Protein AF-A0A353ECE2-F1 (afdb_monomer)

pLDDT: mean 84.4, std 15.61, range [28.0, 98.38]

Solvent-accessible surface area (backbone atoms only — not comparable to full-atom values): 14668 Å² total; per-residue (Å²): 140,80,79,83,76,81,78,73,77,80,76,88,69,84,78,88,66,99,60,83,56,79,84,68,73,71,63,64,51,47,80,34,74,28,53,69,52,38,72,71,44,60,83,73,62,49,88,77,31,53,21,34,41,31,50,48,90,79,92,78,61,88,60,42,40,36,39,35,40,86,43,76,26,43,49,40,51,26,54,51,43,42,68,64,40,70,61,46,41,36,36,39,35,50,30,30,90,81,31,54,61,69,63,49,52,47,32,47,55,24,20,50,76,48,66,24,48,70,42,83,47,70,45,84,50,70,93,49,41,64,61,51,53,53,54,49,61,73,68,50,48,46,72,30,26,33,40,38,50,44,77,76,32,40,59,82,61,53,80,79,41,43,67,58,52,37,53,53,23,61,76,60,32,35,45,34,35,28,64,37,71,72,51,17,46,75,39,28,32,25,26,51,43,79,32,65,68,52,38,52,47,55,54,47,53,57,56,55,68,38,69,46,73,73,51,48,70,47,92,74,72,72,42,80,42,54,36,57,38,57,38,31,33,31,8,60,66,35,46,61,65,49,67,67,89,72,54,72,74,44,54,67,53,45,76,36,66,24,62,76,130

Sequence (261 aa):
MDGFKEVTPDFTTVTTTESLPESCNSGEGYVILGPDPYQHFGKALKPEQVNIAVAVEVEDNPLIDHWFKYILSPNSLAKQLSALEPNLKTVHIVTNPQADQNLLDTAFAAFEKAGIQLENHQIREPKYASRMIEGIIKKMKPDSEALWISPHHGQYGLPALLPTIIKQSLYGQKMSIGNNLQWIDKGIYLGLFPDNIGFGREIGEIAKAHETPEERAKEHETEFHYIESASFAANRKTLRFLNKKHTDEQLEMIKLWLPKN

Radius of gyration: 21.11 Å; Cα contacts (8 Å, |Δi|>4): 424; chains: 1; bounding box: 49×40×62 Å

Nearest PDB structures (foldseek):
  6k1x-assembly1_A  TM=8.351E-01  e=5.864E-07  Rhodothermus marinus DSM 4252
  8wxm-assembly1_A  TM=8.026E-01  e=3.264E-06  Rhodothermus marinus DSM 4252
  6k1w-assembly1_A  TM=8.149E-01  e=5.592E-05  Rhodothermus marinus DSM 4252
  3qlu-assembly2_D  TM=5.128E-01  e=1.938E-04  Rattus norvegicus
  1n2t-assembly1_A  TM=4.402E-01  e=1.849E-02  Synechocystis sp. PCC 6714

Secondary structure (DSSP, 8-state):
----------TT-----SS--GGG-SSSEEEEESHHHHHHHGGG--TTSEEEEES-S----TT-SEEEEEEE-HHHHHHHHHHH-TT--EEEEEE-TTS-HHHHHHHHHHHHHTT-EEEEEE-SSGGGHHHHHHHHHHHS-TTTEEEEE-TTS--TTHHHHHHHHHHHHHHTT-EEEES-HHHHHHT--EEEEE-HHHHHHHHHHHHHTT-SHHHHTS----EEEEE--EEEEEEHHHHHHHT----HHHHHTEEEEES--

Structure (mmCIF, N/CA/C/O backbone):
data_AF-A0A353ECE2-F1
#
_entry.id   AF-A0A353ECE2-F1
#
loop_
_atom_site.group_PDB
_atom_site.id
_atom_site.type_symbol
_atom_site.label_atom_id
_atom_site.label_alt_id
_atom_site.label_comp_id
_atom_site.label_asym_id
_atom_site.label_entity_id
_atom_site.label_seq_id
_atom_site.pdbx_PDB_ins_code
_atom_site.Cartn_x
_atom_site.Cartn_y
_atom_site.Cartn_z
_atom_site.occupancy
_atom_site.B_iso_or_equiv
_atom_site.auth_seq_id
_atom_site.auth_comp_id
_atom_site.auth_asym_id
_atom_site.auth_atom_id
_atom_site.pdbx_PDB_model_num
ATOM 1 N N . MET A 1 1 ? -11.470 -4.109 -39.149 1.00 34.31 1 MET A N 1
ATOM 2 C CA . MET A 1 1 ? -11.922 -4.671 -37.861 1.00 34.31 1 MET A CA 1
ATOM 3 C C . MET A 1 1 ? -11.402 -6.090 -37.821 1.00 34.31 1 MET A C 1
ATOM 5 O O . MET A 1 1 ? -12.136 -7.005 -38.159 1.00 34.31 1 MET A O 1
ATOM 9 N N . ASP A 1 2 ? -10.120 -6.248 -37.507 1.00 32.62 2 ASP A N 1
ATOM 10 C CA . ASP A 1 2 ? -9.527 -7.567 -37.317 1.00 32.62 2 ASP A CA 1
ATOM 11 C C . ASP A 1 2 ? -9.386 -7.800 -35.822 1.00 32.62 2 ASP A C 1
ATOM 13 O O . ASP A 1 2 ? -8.877 -6.955 -35.085 1.00 32.62 2 ASP A O 1
ATOM 17 N N . GLY A 1 3 ? -9.990 -8.901 -35.387 1.00 29.66 3 GLY A N 1
ATOM 18 C CA . GLY A 1 3 ? -10.161 -9.258 -33.995 1.00 29.66 3 GLY A CA 1
ATOM 19 C C . GLY A 1 3 ? -8.826 -9.438 -33.291 1.00 29.66 3 GLY A C 1
ATOM 20 O O . GLY A 1 3 ? -7.922 -10.108 -33.790 1.00 29.66 3 GLY A O 1
ATOM 21 N N . PHE A 1 4 ? -8.748 -8.874 -32.089 1.00 28.83 4 PHE A N 1
ATOM 22 C CA . PHE A 1 4 ? -7.770 -9.254 -31.085 1.00 28.83 4 PHE A CA 1
ATOM 23 C C . PHE A 1 4 ? -7.840 -10.772 -30.896 1.00 28.83 4 PHE A C 1
ATOM 25 O O . PHE A 1 4 ? -8.804 -11.294 -30.336 1.00 28.83 4 PHE A O 1
ATOM 32 N N . LYS A 1 5 ? -6.825 -11.494 -31.377 1.00 28.00 5 LYS A N 1
ATOM 33 C CA . LYS A 1 5 ? -6.540 -12.821 -30.841 1.00 28.00 5 LYS A CA 1
ATOM 34 C C . LYS A 1 5 ? -5.963 -12.595 -29.456 1.00 28.00 5 LYS A C 1
ATOM 36 O O . LYS A 1 5 ? -4.833 -12.139 -29.320 1.00 28.00 5 LYS A O 1
ATOM 41 N N . GLU A 1 6 ? -6.767 -12.883 -28.446 1.00 30.38 6 GLU A N 1
ATOM 42 C CA . GLU A 1 6 ? -6.295 -13.067 -27.083 1.00 30.38 6 GLU A CA 1
ATOM 43 C C . GLU A 1 6 ? -5.319 -14.253 -27.108 1.00 30.38 6 GLU A C 1
ATOM 45 O O . GLU A 1 6 ? -5.717 -15.418 -27.123 1.00 30.38 6 GLU A O 1
ATOM 50 N N . VAL A 1 7 ? -4.025 -13.957 -27.243 1.00 33.28 7 VAL A N 1
ATOM 51 C CA . VAL A 1 7 ? -2.971 -14.951 -27.057 1.00 33.28 7 VAL A CA 1
ATOM 52 C C . VAL A 1 7 ? -2.908 -15.180 -25.557 1.00 33.28 7 VAL A C 1
ATOM 54 O O . VAL A 1 7 ? -2.291 -14.415 -24.825 1.00 33.28 7 VAL A O 1
ATOM 57 N N . THR A 1 8 ? -3.620 -16.197 -25.087 1.00 34.00 8 THR A N 1
ATOM 58 C CA . THR A 1 8 ? -3.402 -16.746 -23.752 1.00 34.00 8 THR A CA 1
ATOM 59 C C . THR A 1 8 ? -2.008 -17.375 -23.770 1.00 34.00 8 THR A C 1
ATOM 61 O O . THR A 1 8 ? -1.790 -18.297 -24.559 1.00 34.00 8 THR A O 1
ATOM 64 N N . PRO A 1 9 ? -1.032 -16.878 -22.986 1.00 40.75 9 PRO A N 1
ATOM 65 C CA . PRO A 1 9 ? 0.266 -17.528 -22.905 1.00 40.75 9 PRO A CA 1
ATOM 66 C C . PRO A 1 9 ? 0.053 -18.949 -22.386 1.00 40.75 9 PRO A C 1
ATOM 68 O O . PRO A 1 9 ? -0.636 -19.153 -21.383 1.00 40.75 9 PRO A O 1
ATOM 71 N N . ASP A 1 10 ? 0.614 -19.935 -23.078 1.00 37.28 10 ASP A N 1
ATOM 72 C CA . ASP A 1 10 ? 0.591 -21.317 -22.620 1.00 37.28 10 ASP A CA 1
ATOM 73 C C . ASP A 1 10 ? 1.580 -21.456 -21.451 1.00 37.28 10 ASP A C 1
ATOM 75 O O . ASP A 1 10 ? 2.768 -21.716 -21.627 1.00 37.28 10 ASP A O 1
ATOM 79 N N . PHE A 1 11 ? 1.102 -21.211 -20.228 1.00 42.56 11 PHE A N 1
ATOM 80 C CA . PHE A 1 11 ? 1.895 -21.319 -18.997 1.00 42.56 11 PHE A CA 1
ATOM 81 C C . PHE A 1 11 ? 2.225 -22.777 -18.611 1.00 42.56 11 PHE A C 1
ATOM 83 O O . PHE A 1 11 ? 2.694 -23.026 -17.501 1.00 42.56 11 PHE A O 1
ATOM 90 N N . THR A 1 12 ? 1.977 -23.763 -19.481 1.00 39.88 12 THR A N 1
ATOM 91 C CA . THR A 1 12 ? 2.162 -25.188 -19.155 1.00 39.88 12 THR A CA 1
ATOM 92 C C . THR A 1 12 ? 3.621 -25.616 -19.015 1.00 39.88 12 THR A C 1
ATOM 94 O O . THR A 1 12 ? 3.874 -26.663 -18.420 1.00 39.88 12 THR A O 1
ATOM 97 N N . THR A 1 13 ? 4.590 -24.812 -19.470 1.00 35.50 13 THR A N 1
ATOM 98 C CA . THR A 1 13 ? 6.014 -25.144 -19.300 1.00 35.50 13 THR A CA 1
ATOM 99 C C . THR A 1 13 ? 6.861 -23.911 -18.985 1.00 35.50 13 THR A C 1
ATOM 101 O O . THR A 1 13 ? 7.405 -23.257 -19.871 1.00 35.50 13 THR A O 1
ATOM 104 N N . VAL A 1 14 ? 7.014 -23.597 -17.696 1.00 42.78 14 VAL A N 1
ATOM 105 C CA . VAL A 1 14 ? 8.081 -22.694 -17.239 1.00 42.78 14 VAL A CA 1
ATOM 106 C C . VAL A 1 14 ? 9.378 -23.498 -17.233 1.00 42.78 14 VAL A C 1
ATOM 108 O O . VAL A 1 14 ? 9.571 -24.367 -16.385 1.00 42.78 14 VAL A O 1
ATOM 111 N N . THR A 1 15 ? 10.254 -23.245 -18.204 1.00 40.91 15 THR A N 1
ATOM 112 C CA . THR A 1 15 ? 11.581 -23.871 -18.243 1.00 40.91 15 THR A CA 1
ATOM 113 C C . THR A 1 15 ? 12.549 -22.969 -17.487 1.00 40.91 15 THR A C 1
ATOM 115 O O . THR A 1 15 ? 12.807 -21.848 -17.914 1.00 40.91 15 THR A O 1
ATOM 118 N N . THR A 1 16 ? 13.061 -23.427 -16.346 1.00 43.81 16 THR A N 1
ATOM 119 C CA . THR A 1 16 ? 14.108 -22.716 -15.602 1.00 43.81 16 THR A CA 1
ATOM 120 C C . THR A 1 16 ? 15.459 -23.002 -16.248 1.00 43.81 16 THR A C 1
ATOM 122 O O . THR A 1 16 ? 15.883 -24.158 -16.289 1.00 43.81 16 THR A O 1
ATOM 125 N N . THR A 1 17 ? 16.135 -21.974 -16.753 1.00 53.50 17 THR A N 1
ATOM 126 C CA . THR A 1 17 ? 17.487 -22.080 -17.315 1.00 53.50 17 THR A CA 1
ATOM 127 C C . THR A 1 17 ? 18.447 -21.225 -16.487 1.00 53.50 17 THR A C 1
ATOM 129 O O . THR A 1 17 ? 18.097 -20.125 -16.070 1.00 53.50 17 THR A O 1
ATOM 132 N N . GLU A 1 18 ? 19.661 -21.722 -16.228 1.00 52.66 18 GLU A N 1
ATOM 133 C CA . GLU A 1 18 ? 20.706 -20.951 -15.521 1.00 52.66 18 GLU A CA 1
ATOM 134 C C . GLU A 1 18 ? 21.345 -19.871 -16.413 1.00 52.66 18 GLU A C 1
ATOM 136 O O . GLU A 1 18 ? 22.019 -18.966 -15.928 1.00 52.66 18 GLU A O 1
ATOM 141 N N . SER A 1 19 ? 21.129 -19.957 -17.727 1.00 58.16 19 SER A N 1
ATOM 142 C CA . SER A 1 19 ? 21.623 -19.011 -18.723 1.00 58.16 19 SER A CA 1
ATOM 143 C C . SER A 1 19 ? 20.486 -18.480 -19.592 1.00 58.16 19 SER A C 1
ATOM 145 O O . SER A 1 19 ? 19.497 -19.175 -19.835 1.00 58.16 19 SER A O 1
ATOM 147 N N . LEU A 1 20 ? 20.636 -17.244 -20.078 1.00 58.69 20 LEU A N 1
ATOM 148 C CA . LEU A 1 20 ? 19.728 -16.662 -21.066 1.00 58.69 20 LEU A CA 1
ATOM 149 C C . LEU A 1 20 ? 19.753 -17.532 -22.333 1.00 58.69 20 LEU A C 1
ATOM 151 O O . LEU A 1 20 ? 20.837 -17.752 -22.881 1.00 58.69 20 LEU A O 1
ATOM 155 N N . PRO A 1 21 ? 18.596 -18.013 -22.820 1.00 59.91 21 PRO A N 1
ATOM 156 C CA . PRO A 1 21 ? 18.518 -18.643 -24.130 1.00 59.91 21 PRO A CA 1
ATOM 157 C C . PRO A 1 21 ? 19.089 -17.704 -25.201 1.00 59.91 21 PRO A C 1
ATOM 159 O O . PRO A 1 21 ? 18.843 -16.500 -25.153 1.00 59.91 21 PRO A O 1
ATOM 162 N N . GLU A 1 22 ? 19.803 -18.227 -26.203 1.00 60.50 22 GLU A N 1
ATOM 163 C CA . GLU A 1 22 ? 20.322 -17.398 -27.310 1.00 60.50 22 GLU A CA 1
ATOM 164 C C . GLU A 1 22 ? 19.205 -16.609 -28.018 1.00 60.50 22 GLU A C 1
ATOM 166 O O . GLU A 1 22 ? 19.423 -15.485 -28.466 1.00 60.50 22 GLU A O 1
ATOM 171 N N . SER A 1 23 ? 17.983 -17.155 -28.036 1.00 54.31 23 SER A N 1
ATOM 172 C CA . SER A 1 23 ? 16.773 -16.508 -28.559 1.00 54.31 23 SER A CA 1
ATOM 173 C C . SER A 1 23 ? 16.329 -15.266 -27.781 1.00 54.31 23 SER A C 1
ATOM 175 O O . SER A 1 23 ? 15.546 -14.480 -28.301 1.00 54.31 23 SER A O 1
ATOM 177 N N . CYS A 1 24 ? 16.797 -15.085 -26.545 1.00 52.25 24 CYS A N 1
ATOM 178 C CA . CYS A 1 24 ? 16.483 -13.931 -25.704 1.00 52.25 24 CYS A CA 1
ATOM 179 C C . CYS A 1 24 ? 17.449 -12.757 -25.925 1.00 52.25 24 CYS A C 1
ATOM 181 O O . CYS A 1 24 ? 17.229 -11.678 -25.391 1.00 52.25 24 CYS A O 1
ATOM 183 N N . ASN A 1 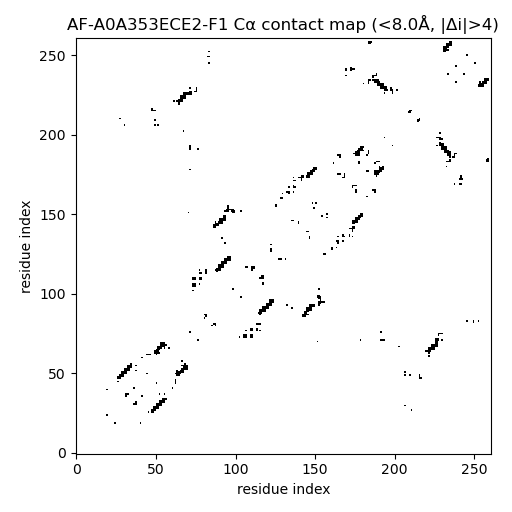25 ? 18.487 -12.918 -26.752 1.00 58.62 25 ASN A N 1
ATOM 184 C CA . ASN A 1 25 ? 19.448 -11.863 -27.081 1.00 58.62 25 ASN A CA 1
ATOM 185 C C . ASN A 1 25 ? 18.908 -10.921 -28.186 1.00 58.62 25 ASN A C 1
ATOM 187 O O . ASN A 1 25 ? 19.654 -10.522 -29.080 1.00 58.62 25 ASN A O 1
ATOM 191 N N . SER A 1 26 ? 17.605 -10.604 -28.157 1.00 60.56 26 SER A N 1
ATOM 192 C CA . SER A 1 26 ? 16.898 -9.875 -29.225 1.00 60.56 26 SER A CA 1
ATOM 193 C C . SER A 1 26 ? 17.187 -8.370 -29.250 1.00 60.56 26 SER A C 1
ATOM 195 O O . SER A 1 26 ? 16.845 -7.697 -30.218 1.00 60.56 26 SER A O 1
ATOM 197 N N . GLY A 1 27 ? 17.839 -7.832 -28.211 1.00 64.19 27 GLY A N 1
ATOM 198 C CA . GLY A 1 27 ? 18.104 -6.394 -28.075 1.00 64.19 27 GLY A CA 1
ATOM 199 C C . GLY A 1 27 ? 16.870 -5.563 -27.700 1.00 64.19 27 GLY A C 1
ATOM 200 O O . GLY A 1 27 ? 16.958 -4.344 -27.679 1.00 64.19 27 GLY A O 1
ATOM 201 N N . GLU A 1 28 ? 15.732 -6.201 -27.406 1.00 74.19 28 GLU A N 1
ATOM 202 C CA . GLU A 1 28 ? 14.455 -5.516 -27.155 1.00 74.19 28 GLU A CA 1
ATOM 203 C C . GLU A 1 28 ? 14.263 -5.109 -25.685 1.00 74.19 28 GLU A C 1
ATOM 205 O O . GLU A 1 28 ? 13.660 -4.072 -25.429 1.00 74.19 28 GLU A O 1
ATOM 210 N N . GLY A 1 29 ? 14.813 -5.867 -24.728 1.00 80.81 29 GLY A N 1
ATOM 211 C CA . GLY A 1 29 ? 14.644 -5.605 -23.294 1.00 80.81 29 GLY A CA 1
ATOM 212 C C . GLY A 1 29 ? 14.297 -6.844 -22.478 1.00 80.81 29 GLY A C 1
ATOM 213 O O . GLY A 1 29 ? 14.075 -7.919 -23.038 1.00 80.81 29 GLY A O 1
ATOM 214 N N . TYR A 1 30 ? 14.241 -6.703 -21.153 1.00 86.75 30 TYR A N 1
ATOM 215 C CA . TYR A 1 30 ? 13.882 -7.796 -20.243 1.00 86.75 30 TYR A CA 1
ATOM 216 C C . TYR A 1 30 ? 12.933 -7.351 -19.135 1.00 86.75 30 TYR A C 1
ATOM 218 O O . TYR A 1 30 ? 13.100 -6.286 -18.549 1.00 86.75 30 TYR A O 1
ATOM 226 N N . VAL A 1 31 ? 11.999 -8.235 -18.775 1.00 89.50 31 VAL A N 1
ATOM 227 C CA . VAL A 1 31 ? 11.252 -8.158 -17.514 1.00 89.50 31 VAL A CA 1
ATOM 228 C C . VAL A 1 31 ? 11.851 -9.167 -16.540 1.00 89.50 31 VAL A C 1
ATOM 230 O O . VAL A 1 31 ? 11.791 -10.378 -16.760 1.00 89.50 31 VAL A O 1
ATOM 233 N N . ILE A 1 32 ? 12.438 -8.668 -15.459 1.00 90.69 32 ILE A N 1
ATOM 234 C CA . ILE A 1 32 ? 13.183 -9.445 -14.472 1.00 90.69 32 ILE A CA 1
ATOM 235 C C . ILE A 1 32 ? 12.342 -9.550 -13.202 1.00 90.69 32 ILE A C 1
ATOM 237 O O . ILE A 1 32 ? 12.107 -8.558 -12.514 1.00 90.69 32 ILE A O 1
ATOM 241 N N . LEU A 1 33 ? 11.881 -10.761 -12.886 1.00 90.44 33 LEU A N 1
ATOM 242 C CA . LEU A 1 33 ? 10.971 -11.009 -11.768 1.00 90.44 33 LEU A CA 1
ATOM 243 C C . LEU A 1 33 ? 11.719 -11.576 -10.554 1.00 90.44 33 LEU A C 1
ATOM 245 O O . LEU A 1 33 ? 12.009 -12.769 -10.494 1.00 90.44 33 LEU A O 1
ATOM 249 N N . GLY A 1 34 ? 11.975 -10.729 -9.560 1.00 90.06 34 GLY A N 1
ATOM 250 C CA . GLY A 1 34 ? 12.544 -11.109 -8.270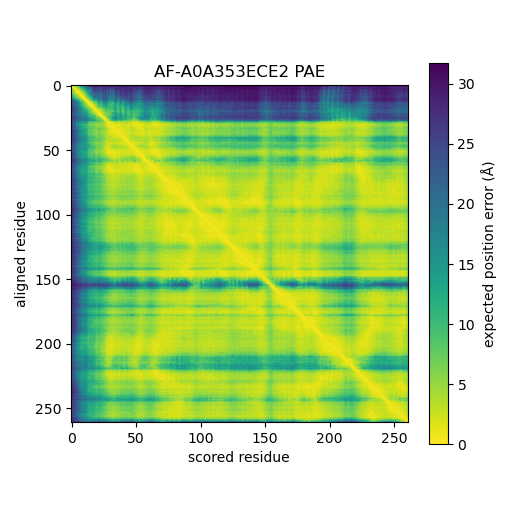 1.00 90.06 34 GLY A CA 1
ATOM 251 C C . GLY A 1 34 ? 14.076 -11.047 -8.188 1.00 90.06 34 GLY A C 1
ATOM 252 O O . GLY A 1 34 ? 14.766 -10.794 -9.180 1.00 90.06 34 GLY A O 1
ATOM 253 N N . PRO A 1 35 ? 14.626 -11.273 -6.981 1.00 88.12 35 PRO A N 1
ATOM 254 C CA . PRO A 1 35 ? 16.041 -11.054 -6.689 1.00 88.12 35 PRO A CA 1
ATOM 255 C C . PRO A 1 35 ? 16.966 -12.063 -7.374 1.00 88.12 35 PRO A C 1
ATOM 257 O O . PRO A 1 35 ? 18.029 -11.670 -7.851 1.00 88.12 35 PRO A O 1
ATOM 260 N N . ASP A 1 36 ? 16.577 -13.340 -7.465 1.00 87.19 36 ASP A N 1
ATOM 261 C CA . ASP A 1 36 ? 17.463 -14.366 -8.025 1.00 87.19 36 ASP A CA 1
ATOM 262 C C . ASP A 1 36 ? 17.717 -14.128 -9.523 1.00 87.19 36 ASP A C 1
ATOM 264 O O . ASP A 1 36 ? 18.888 -14.043 -9.905 1.00 87.19 36 ASP A O 1
ATOM 268 N N . PRO A 1 37 ? 16.697 -13.916 -10.385 1.00 85.38 37 PRO A N 1
ATOM 269 C CA . PRO A 1 37 ? 16.946 -13.565 -11.783 1.00 85.38 37 PRO A CA 1
ATOM 270 C C . PRO A 1 37 ? 17.721 -12.252 -11.935 1.00 85.38 37 PRO A C 1
ATOM 272 O O . PRO A 1 37 ? 18.589 -12.157 -12.799 1.00 85.38 37 PRO A O 1
ATOM 275 N N . TYR A 1 38 ? 17.475 -11.262 -11.073 1.00 89.38 38 TYR A N 1
ATOM 276 C CA . TYR A 1 38 ? 18.208 -9.995 -11.089 1.00 89.38 38 TYR A CA 1
ATOM 277 C C . TYR A 1 38 ? 19.706 -10.174 -10.825 1.00 89.38 38 TYR A C 1
ATOM 279 O O . TYR A 1 38 ? 20.531 -9.642 -11.567 1.00 89.38 38 TYR A O 1
ATOM 287 N N . GLN A 1 39 ? 20.081 -10.975 -9.826 1.00 86.75 39 GLN A N 1
ATOM 288 C CA . GLN A 1 39 ? 21.490 -11.230 -9.513 1.00 86.75 39 GLN A CA 1
ATOM 289 C C . GLN A 1 39 ? 22.230 -11.955 -10.644 1.00 86.75 39 GLN A C 1
ATOM 291 O O . GLN A 1 39 ? 23.412 -11.685 -10.878 1.00 86.75 39 GLN A O 1
ATOM 296 N N . HIS A 1 40 ? 21.544 -12.859 -11.347 1.00 82.50 40 HIS A N 1
ATOM 297 C CA . HIS A 1 40 ? 22.132 -13.638 -12.436 1.00 82.50 40 HIS A CA 1
ATOM 298 C C . HIS A 1 40 ? 22.198 -12.845 -13.748 1.00 82.50 40 HIS A C 1
ATOM 300 O O . HIS A 1 40 ? 23.224 -12.876 -14.429 1.00 82.50 40 HIS A O 1
ATOM 306 N N . PHE A 1 41 ? 21.141 -12.103 -14.092 1.00 80.31 41 PHE A N 1
ATOM 307 C CA . PHE A 1 41 ? 21.011 -11.453 -15.400 1.00 80.31 41 PHE A CA 1
ATOM 308 C C . PHE A 1 41 ? 21.334 -9.962 -15.409 1.00 80.31 41 PHE A C 1
ATOM 310 O O . PHE A 1 41 ? 21.680 -9.440 -16.466 1.00 80.31 41 PHE A O 1
ATOM 317 N N . GLY A 1 42 ? 21.322 -9.280 -14.261 1.00 80.00 42 GLY A N 1
ATOM 318 C CA . GLY A 1 42 ? 21.551 -7.833 -14.184 1.00 80.00 42 GLY A CA 1
ATOM 319 C C . GLY A 1 42 ? 22.878 -7.380 -14.808 1.00 80.00 42 GLY A C 1
ATOM 320 O O . GLY A 1 42 ? 22.966 -6.293 -15.369 1.00 80.00 42 GLY A O 1
ATOM 321 N N . LYS A 1 43 ? 23.908 -8.237 -14.788 1.00 81.19 43 LYS A N 1
ATOM 322 C CA . LYS A 1 43 ? 25.230 -7.951 -15.379 1.00 81.19 43 LYS A CA 1
ATOM 323 C C . LYS A 1 43 ? 25.293 -8.131 -16.899 1.00 81.19 43 LYS A C 1
ATOM 325 O O . LYS A 1 43 ? 26.270 -7.712 -17.509 1.00 81.19 43 LYS A O 1
ATOM 330 N N . ALA A 1 44 ? 24.306 -8.803 -17.487 1.00 83.62 44 ALA A N 1
ATOM 331 C CA . ALA A 1 44 ? 24.228 -9.080 -18.920 1.00 83.62 44 ALA A CA 1
ATOM 332 C C . ALA A 1 44 ? 23.340 -8.074 -19.673 1.00 83.62 44 ALA A C 1
ATOM 334 O O . ALA A 1 44 ? 23.203 -8.180 -20.894 1.00 83.62 44 ALA A O 1
ATOM 335 N N . LEU A 1 45 ? 22.738 -7.127 -18.947 1.00 87.06 45 LEU A N 1
ATOM 336 C CA . LEU A 1 45 ? 21.933 -6.054 -19.514 1.00 87.06 45 LEU A CA 1
ATOM 337 C C . LEU A 1 45 ? 22.797 -5.116 -20.353 1.00 87.06 45 LEU A C 1
ATOM 339 O O . LEU A 1 45 ? 24.000 -4.970 -20.116 1.00 87.06 45 LEU A O 1
ATOM 343 N N . LYS A 1 46 ? 22.173 -4.482 -21.341 1.00 86.25 46 LYS A N 1
ATOM 344 C CA . LYS A 1 46 ? 22.835 -3.586 -22.287 1.00 86.25 46 LYS A CA 1
ATOM 345 C C . LYS A 1 46 ? 22.119 -2.234 -22.351 1.00 86.25 46 LYS A C 1
ATOM 347 O O . LYS A 1 46 ? 20.907 -2.209 -22.164 1.00 86.25 46 LYS A O 1
ATOM 352 N N . PRO A 1 47 ? 22.826 -1.128 -22.641 1.00 83.06 47 PRO A N 1
ATOM 353 C CA . PRO A 1 47 ? 22.223 0.208 -22.683 1.00 83.06 47 PRO A CA 1
ATOM 354 C C . PRO A 1 47 ? 21.136 0.401 -23.748 1.00 83.06 47 PRO A C 1
ATOM 356 O O . PRO A 1 47 ? 20.308 1.288 -23.612 1.00 83.06 47 PRO A O 1
ATOM 359 N N . GLU A 1 48 ? 21.145 -0.385 -24.826 1.00 80.94 48 GLU A N 1
ATOM 360 C CA . GLU A 1 48 ? 20.140 -0.309 -25.897 1.00 80.94 48 GLU A CA 1
ATOM 361 C C . GLU A 1 48 ? 18.808 -1.009 -25.565 1.00 80.94 48 GLU A C 1
ATOM 363 O O . GLU A 1 48 ? 17.872 -0.977 -26.366 1.00 80.94 48 GLU A O 1
ATOM 368 N N . GLN A 1 49 ? 18.746 -1.685 -24.419 1.00 84.38 49 GLN A N 1
ATOM 369 C CA . GLN A 1 49 ? 17.587 -2.433 -23.947 1.00 84.38 49 GLN A CA 1
ATOM 370 C C . GLN A 1 49 ? 16.731 -1.569 -23.030 1.00 84.38 49 GLN A C 1
ATOM 372 O O . GLN A 1 49 ? 17.275 -0.765 -22.285 1.00 84.38 49 GLN A O 1
ATOM 377 N N . VAL A 1 50 ? 15.420 -1.824 -23.013 1.00 86.94 50 VAL A N 1
ATOM 378 C CA . VAL A 1 50 ? 14.554 -1.341 -21.932 1.00 86.94 50 VAL A CA 1
ATOM 379 C C . VAL A 1 50 ? 14.358 -2.462 -20.924 1.00 86.94 50 VAL A C 1
ATOM 381 O O . VAL A 1 50 ? 13.783 -3.508 -21.237 1.00 86.94 50 VAL A O 1
ATOM 384 N N . ASN A 1 51 ? 14.870 -2.274 -19.714 1.00 90.38 51 ASN A N 1
ATOM 385 C CA . ASN A 1 51 ? 14.881 -3.301 -18.685 1.00 90.38 51 ASN A CA 1
ATOM 386 C C . ASN A 1 51 ? 13.997 -2.910 -17.505 1.00 90.38 51 ASN A C 1
ATOM 388 O O . ASN A 1 51 ? 14.091 -1.822 -16.938 1.00 90.38 51 ASN A O 1
ATOM 392 N N . ILE A 1 52 ? 13.156 -3.856 -17.106 1.00 92.62 52 ILE A N 1
ATOM 393 C CA . ILE A 1 52 ? 12.184 -3.705 -16.034 1.00 92.62 52 ILE A CA 1
ATOM 394 C C . ILE A 1 52 ? 12.551 -4.689 -14.926 1.00 92.62 52 ILE A C 1
ATOM 396 O O . ILE A 1 52 ? 12.572 -5.900 -15.152 1.00 92.62 52 ILE A O 1
ATOM 400 N N . ALA A 1 53 ? 12.808 -4.192 -13.720 1.00 93.81 53 ALA A N 1
ATOM 401 C CA . ALA A 1 53 ? 13.026 -5.017 -12.537 1.00 93.81 53 ALA A CA 1
ATOM 402 C C . ALA A 1 53 ? 11.788 -4.993 -11.641 1.00 93.81 53 ALA A C 1
ATOM 404 O O . ALA A 1 53 ? 11.249 -3.934 -11.331 1.00 93.81 53 ALA A O 1
ATOM 405 N N . VAL A 1 54 ? 11.343 -6.164 -11.190 1.00 93.75 54 VAL A N 1
ATOM 406 C CA . VAL A 1 54 ? 10.135 -6.320 -10.375 1.00 93.75 54 VAL A CA 1
ATOM 407 C C . VAL A 1 54 ? 10.484 -7.045 -9.086 1.00 93.75 54 VAL A C 1
ATOM 409 O O . VAL A 1 54 ? 11.103 -8.105 -9.122 1.00 93.75 54 VAL A O 1
ATOM 412 N N . ALA A 1 55 ? 10.042 -6.515 -7.944 1.00 90.50 55 ALA A N 1
ATOM 413 C CA . ALA A 1 55 ? 10.256 -7.119 -6.625 1.00 90.50 55 ALA A CA 1
ATOM 414 C C . ALA A 1 55 ? 11.743 -7.367 -6.286 1.00 90.50 55 ALA A C 1
ATOM 416 O O . ALA A 1 55 ? 12.093 -8.372 -5.664 1.00 90.50 55 ALA A O 1
ATOM 417 N N . VAL A 1 56 ? 12.612 -6.441 -6.695 1.00 88.19 56 VAL A N 1
ATOM 418 C CA . VAL A 1 56 ? 14.044 -6.431 -6.373 1.00 88.19 56 VAL A CA 1
ATOM 419 C C . VAL A 1 56 ? 14.299 -5.359 -5.315 1.00 88.19 56 VAL A C 1
ATOM 421 O O . VAL A 1 56 ? 13.829 -4.236 -5.455 1.00 88.19 56 VAL A O 1
ATOM 424 N N . GLU A 1 57 ? 15.013 -5.707 -4.242 1.00 80.38 57 GLU A N 1
ATOM 425 C CA . GLU A 1 57 ? 15.282 -4.781 -3.126 1.00 80.38 57 GLU A CA 1
ATOM 426 C C . GLU A 1 57 ? 16.522 -3.903 -3.346 1.00 80.38 57 GLU A C 1
ATOM 428 O O . GLU A 1 57 ? 16.620 -2.818 -2.777 1.00 80.38 57 GLU A O 1
ATOM 433 N N . VAL A 1 58 ? 17.489 -4.383 -4.134 1.00 81.69 58 VAL A N 1
ATOM 434 C CA . VAL A 1 58 ? 18.741 -3.671 -4.408 1.00 81.69 58 VAL A CA 1
ATOM 435 C C . VAL A 1 58 ? 18.611 -2.932 -5.735 1.00 81.69 58 VAL A C 1
ATOM 437 O O . VAL A 1 58 ? 18.603 -3.545 -6.797 1.00 81.69 58 VAL A O 1
ATOM 440 N N . GLU A 1 59 ? 18.508 -1.611 -5.641 1.00 84.12 59 GLU A N 1
ATOM 441 C CA . GLU A 1 59 ? 18.287 -0.687 -6.758 1.00 84.12 59 GLU A CA 1
A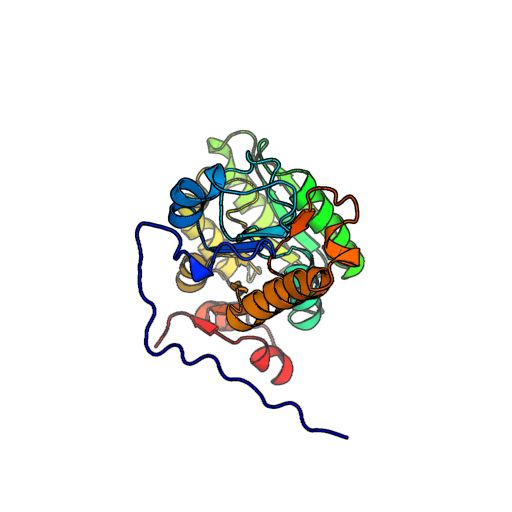TOM 442 C C . GLU A 1 59 ? 19.622 -0.037 -7.175 1.00 84.12 59 GLU A C 1
ATOM 444 O O . GLU A 1 59 ? 19.828 1.160 -6.987 1.00 84.12 59 GLU A O 1
ATOM 449 N N . ASP A 1 60 ? 20.585 -0.839 -7.649 1.00 85.75 60 ASP A N 1
ATOM 450 C CA . ASP A 1 60 ? 21.974 -0.401 -7.895 1.00 85.75 60 ASP A CA 1
ATOM 451 C C . ASP A 1 60 ? 22.431 -0.470 -9.360 1.00 85.75 60 ASP A C 1
ATOM 453 O O . ASP A 1 60 ? 23.549 -0.058 -9.680 1.00 85.75 60 ASP A O 1
ATOM 457 N N . ASN A 1 61 ? 21.582 -0.970 -10.258 1.00 88.81 61 ASN A N 1
ATOM 458 C CA . ASN A 1 61 ? 21.927 -1.137 -11.663 1.00 88.81 61 ASN A CA 1
ATOM 459 C C . ASN A 1 61 ? 21.352 -0.001 -12.524 1.00 88.81 61 ASN A C 1
ATOM 461 O O . ASN A 1 61 ? 20.134 0.062 -12.700 1.00 88.81 61 ASN A O 1
ATOM 465 N N . PRO A 1 62 ? 22.202 0.862 -13.114 1.00 89.12 62 PRO A N 1
AT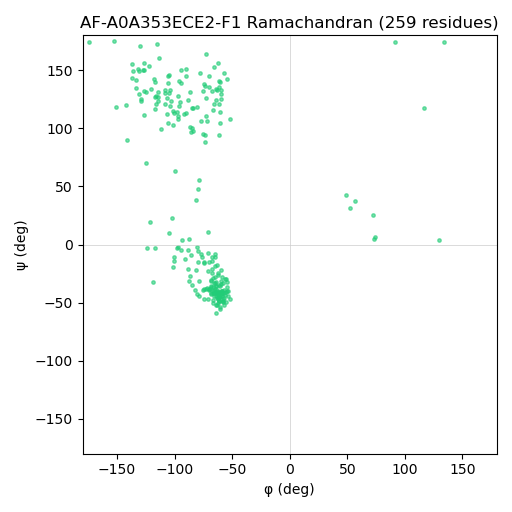OM 466 C CA . PRO A 1 62 ? 21.750 1.986 -13.934 1.00 89.12 62 PRO A CA 1
ATOM 467 C C . PRO A 1 62 ? 21.162 1.557 -15.285 1.00 89.12 62 PRO A C 1
ATOM 469 O O . PRO A 1 62 ? 20.657 2.401 -16.010 1.00 89.12 62 PRO A O 1
ATOM 472 N N . LEU A 1 63 ? 21.253 0.272 -15.643 1.00 89.81 63 LEU A N 1
ATOM 473 C CA . LEU A 1 63 ? 20.662 -0.281 -16.864 1.00 89.81 63 LEU A CA 1
ATOM 474 C C . LEU A 1 63 ? 19.212 -0.737 -16.666 1.00 89.81 63 LEU A C 1
ATOM 476 O O . LEU A 1 63 ? 18.658 -1.354 -17.569 1.00 89.81 63 LEU A O 1
ATOM 480 N N . ILE A 1 64 ? 18.625 -0.511 -15.488 1.00 92.31 64 ILE A N 1
ATOM 481 C CA . ILE A 1 64 ? 17.195 -0.707 -15.251 1.00 92.31 64 ILE A CA 1
ATOM 482 C C . ILE A 1 64 ? 16.480 0.633 -15.409 1.00 92.31 64 ILE A C 1
ATOM 484 O O . ILE A 1 64 ? 16.723 1.571 -14.645 1.00 92.31 64 ILE A O 1
ATOM 488 N N . ASP A 1 65 ? 15.557 0.678 -16.361 1.00 92.12 65 ASP A N 1
ATOM 489 C CA . ASP A 1 65 ? 14.736 1.847 -16.666 1.00 92.12 65 ASP A CA 1
ATOM 490 C C . ASP A 1 65 ? 13.535 1.938 -15.722 1.00 92.12 65 ASP A C 1
ATOM 492 O O . ASP A 1 65 ? 13.210 3.018 -15.236 1.00 92.12 65 ASP A O 1
ATOM 496 N N . HIS A 1 66 ? 12.910 0.800 -15.387 1.00 93.75 66 HIS A N 1
ATOM 497 C CA . HIS A 1 66 ? 11.727 0.773 -14.520 1.00 93.75 66 HIS A CA 1
ATOM 498 C C . HIS A 1 66 ? 11.869 -0.220 -13.367 1.00 93.75 66 HIS A C 1
ATOM 500 O O . HIS A 1 66 ? 12.023 -1.429 -13.561 1.00 93.75 66 HIS A O 1
ATOM 506 N N . TRP A 1 67 ? 11.727 0.288 -12.147 1.00 94.44 67 TRP A N 1
ATOM 507 C CA . TRP A 1 67 ? 11.743 -0.486 -10.912 1.00 94.44 67 TRP A CA 1
ATOM 508 C C . TRP A 1 67 ? 10.341 -0.606 -10.336 1.00 94.44 67 TRP A C 1
ATOM 510 O O . TRP A 1 67 ? 9.830 0.318 -9.709 1.00 94.44 67 TRP A O 1
ATOM 520 N N . PHE A 1 68 ? 9.729 -1.773 -10.472 1.00 94.12 68 PHE A N 1
ATOM 521 C CA . PHE A 1 68 ? 8.483 -2.094 -9.795 1.00 94.12 68 PHE A CA 1
ATOM 522 C C . PHE A 1 68 ? 8.756 -2.647 -8.398 1.00 94.12 68 PHE A C 1
ATOM 524 O O . PHE A 1 68 ? 9.073 -3.828 -8.205 1.00 94.12 68 PHE A O 1
ATOM 531 N N . LYS A 1 69 ? 8.582 -1.791 -7.393 1.00 89.94 69 LYS A N 1
ATOM 532 C CA . LYS A 1 69 ? 8.664 -2.177 -5.986 1.00 89.94 69 LYS A CA 1
ATOM 533 C C . LYS A 1 69 ? 7.459 -3.050 -5.647 1.00 89.94 69 LYS A C 1
ATOM 535 O O . LYS A 1 69 ? 6.322 -2.705 -5.966 1.00 89.94 69 LYS A O 1
ATOM 540 N N . TYR A 1 70 ? 7.677 -4.154 -4.930 1.00 88.31 70 TYR A N 1
ATOM 541 C CA . TYR A 1 70 ? 6.582 -5.005 -4.439 1.00 88.31 70 TYR A CA 1
ATOM 542 C C . TYR A 1 70 ? 5.926 -4.398 -3.188 1.00 88.31 70 TYR A C 1
ATOM 544 O O . TYR A 1 70 ? 5.880 -4.984 -2.106 1.00 88.31 70 TYR A O 1
ATOM 552 N N . ILE A 1 71 ? 5.484 -3.153 -3.335 1.00 89.06 71 ILE A N 1
ATOM 553 C CA . ILE A 1 71 ? 4.909 -2.297 -2.308 1.00 89.06 71 ILE A CA 1
ATOM 554 C C . ILE A 1 71 ? 3.618 -1.742 -2.896 1.00 89.06 71 ILE A C 1
ATOM 556 O O . ILE A 1 71 ? 3.598 -1.229 -4.011 1.00 89.06 71 ILE A O 1
ATOM 560 N N . LEU A 1 72 ? 2.532 -1.856 -2.138 1.00 90.31 72 LEU A N 1
ATOM 561 C CA . LEU A 1 72 ? 1.233 -1.334 -2.544 1.00 90.31 72 LEU A CA 1
ATOM 562 C C . LEU A 1 72 ? 1.256 0.191 -2.584 1.00 90.31 72 LEU A C 1
ATOM 564 O O . LEU A 1 72 ? 1.687 0.829 -1.619 1.00 90.31 72 LEU A O 1
ATOM 568 N N . SER A 1 73 ? 0.746 0.756 -3.673 1.00 91.19 73 SER A N 1
ATOM 569 C CA . SER A 1 73 ? 0.681 2.197 -3.860 1.00 91.19 73 SER A CA 1
ATOM 570 C C . SER A 1 73 ? -0.210 2.860 -2.802 1.00 91.19 73 SER A C 1
ATOM 572 O O . SER A 1 73 ? -1.355 2.429 -2.589 1.00 91.19 73 SER A O 1
ATOM 574 N N . PRO A 1 74 ? 0.249 3.955 -2.165 1.00 92.56 74 PRO A N 1
ATOM 575 C CA . PRO A 1 74 ? -0.607 4.769 -1.314 1.00 92.56 74 PRO A CA 1
ATOM 576 C C . PRO A 1 74 ? -1.823 5.344 -2.054 1.00 92.56 74 PRO A C 1
ATOM 578 O O . PRO A 1 74 ? -2.867 5.527 -1.426 1.00 92.56 74 PRO A O 1
ATOM 581 N N . ASN A 1 75 ? -1.729 5.571 -3.375 1.00 93.44 75 ASN A N 1
ATOM 582 C CA . ASN A 1 75 ? -2.858 6.016 -4.201 1.00 93.44 75 ASN A CA 1
ATOM 583 C C . ASN A 1 75 ? -3.982 4.985 -4.202 1.00 93.44 75 ASN A C 1
ATOM 585 O O . ASN A 1 75 ? -5.134 5.323 -3.915 1.00 93.44 75 ASN A O 1
ATOM 589 N N . SER A 1 76 ? -3.639 3.725 -4.473 1.00 92.62 76 SER A N 1
ATOM 590 C CA . SER A 1 76 ? -4.591 2.619 -4.432 1.00 92.62 76 SER A CA 1
ATOM 591 C C . SER A 1 76 ? -5.237 2.488 -3.052 1.00 92.62 76 SER A C 1
ATOM 593 O O . SER A 1 76 ? -6.461 2.401 -2.954 1.00 92.62 76 SER A O 1
ATOM 595 N N . LEU A 1 77 ? -4.451 2.586 -1.972 1.00 92.69 77 LEU A N 1
ATOM 596 C CA . LEU A 1 77 ? -4.986 2.552 -0.609 1.00 92.69 77 LEU A CA 1
ATOM 597 C C . LEU A 1 77 ? -5.967 3.692 -0.330 1.00 92.69 77 LEU A C 1
ATOM 599 O O . LEU A 1 77 ? -7.093 3.429 0.090 1.00 92.69 77 LEU A O 1
ATOM 603 N N . A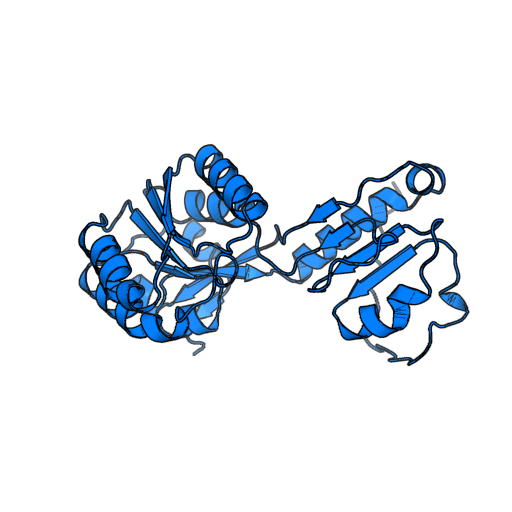LA A 1 78 ? -5.572 4.940 -0.574 1.00 94.62 78 ALA A N 1
ATOM 604 C CA . ALA A 1 78 ? -6.411 6.104 -0.303 1.00 94.62 78 ALA A CA 1
ATOM 605 C C . ALA A 1 78 ? -7.718 6.070 -1.113 1.00 94.62 78 ALA A C 1
ATOM 607 O O . ALA A 1 78 ? -8.800 6.278 -0.560 1.00 94.62 78 ALA A O 1
ATOM 608 N N . LYS A 1 79 ? -7.627 5.739 -2.409 1.00 93.94 79 LYS A N 1
ATOM 609 C CA . LYS A 1 79 ? -8.780 5.612 -3.313 1.00 93.94 79 LYS A CA 1
ATOM 610 C C . LYS A 1 79 ? -9.739 4.513 -2.866 1.00 93.94 79 LYS A C 1
ATOM 612 O O . LYS A 1 79 ? -10.951 4.704 -2.878 1.00 93.94 79 LYS A O 1
ATOM 617 N N . GLN A 1 80 ? -9.216 3.347 -2.505 1.00 92.94 80 GLN A N 1
ATOM 618 C CA . GLN A 1 80 ? -10.057 2.227 -2.102 1.00 92.94 80 GLN A CA 1
ATOM 619 C C . GLN A 1 80 ? -10.693 2.469 -0.727 1.00 92.94 80 GLN A C 1
ATOM 621 O O . GLN A 1 80 ? -11.865 2.146 -0.527 1.00 92.94 80 GLN A O 1
ATOM 626 N N . LEU A 1 81 ? -9.964 3.087 0.208 1.00 94.06 81 LEU A N 1
ATOM 627 C CA . LEU A 1 81 ? -10.493 3.435 1.528 1.00 94.06 81 LEU A CA 1
ATOM 628 C C . LEU A 1 81 ? -11.623 4.458 1.452 1.00 94.06 81 LEU A C 1
ATOM 630 O O . LEU A 1 81 ? -12.609 4.292 2.162 1.00 94.06 81 LEU A O 1
ATOM 634 N N . SER A 1 82 ? -11.518 5.486 0.605 1.00 94.31 82 SER A N 1
ATOM 635 C CA . SER A 1 82 ? -12.578 6.496 0.489 1.00 94.31 82 SER A CA 1
ATOM 636 C C . SER A 1 82 ? -13.892 5.920 -0.053 1.00 94.31 82 SER A C 1
ATOM 638 O O . SER A 1 82 ? -14.964 6.397 0.313 1.00 94.31 82 SER A O 1
ATOM 640 N N . ALA A 1 83 ? -13.825 4.859 -0.863 1.00 93.62 83 ALA A N 1
ATOM 641 C CA . ALA A 1 83 ? -14.998 4.129 -1.338 1.00 93.62 83 ALA A CA 1
ATOM 642 C C . ALA A 1 83 ? -15.564 3.152 -0.285 1.00 93.62 83 ALA A C 1
ATOM 644 O O . ALA A 1 83 ? -16.778 3.107 -0.063 1.00 93.62 83 ALA A O 1
ATOM 645 N N . LEU A 1 84 ? -14.701 2.390 0.396 1.00 93.31 84 LEU A N 1
ATOM 646 C CA . LEU A 1 84 ? -15.132 1.392 1.382 1.00 93.31 84 LEU A CA 1
ATOM 647 C C . LEU A 1 84 ? -15.601 2.021 2.706 1.00 93.31 84 LEU A C 1
ATOM 649 O O . LEU A 1 84 ? -16.564 1.558 3.313 1.00 93.31 84 LEU A O 1
ATOM 653 N N . GLU A 1 85 ? -14.930 3.079 3.156 1.00 93.81 85 GLU A N 1
ATOM 654 C CA . GLU A 1 85 ? -15.167 3.775 4.422 1.00 93.81 85 GLU A CA 1
ATOM 655 C C . GLU A 1 85 ? -15.410 5.278 4.166 1.00 93.81 85 GLU A C 1
ATOM 657 O O . GLU A 1 85 ? -14.586 6.114 4.535 1.00 93.81 85 GLU A O 1
ATOM 662 N N . PRO A 1 86 ? -16.553 5.675 3.574 1.00 93.81 86 PRO A N 1
ATOM 663 C CA . PRO A 1 86 ? -16.809 7.065 3.157 1.00 93.81 86 PRO A CA 1
ATOM 664 C C . PRO A 1 86 ? -16.841 8.082 4.315 1.00 93.81 86 PRO A C 1
ATOM 666 O O . PRO A 1 86 ? -16.709 9.295 4.119 1.00 93.81 86 PRO A O 1
ATOM 669 N N . ASN A 1 87 ? -17.005 7.597 5.548 1.00 94.44 87 ASN A N 1
ATOM 670 C CA . ASN A 1 87 ? -16.967 8.414 6.759 1.00 94.44 87 ASN A CA 1
ATOM 671 C C . ASN A 1 87 ? -15.548 8.626 7.306 1.00 94.44 87 ASN A C 1
ATOM 673 O O . ASN A 1 87 ? -15.381 9.447 8.208 1.00 94.44 87 ASN A O 1
ATOM 677 N N . LEU A 1 88 ? -14.536 7.931 6.774 1.00 96.12 88 LEU A N 1
ATOM 678 C CA . LEU A 1 88 ? -13.141 8.090 7.171 1.00 96.12 88 LEU A CA 1
ATOM 679 C C . LEU A 1 88 ? -12.657 9.506 6.833 1.00 96.12 88 LEU A C 1
ATOM 681 O O . LEU A 1 88 ? -12.770 9.961 5.698 1.00 96.12 88 LEU A O 1
ATOM 685 N N . LYS A 1 89 ? -12.143 10.215 7.841 1.00 97.75 89 LYS A N 1
ATOM 686 C CA . LYS A 1 89 ? -11.641 11.594 7.747 1.00 97.75 89 LYS A CA 1
ATOM 687 C C . LYS A 1 89 ? -10.169 11.711 8.091 1.00 97.75 89 LYS A C 1
ATOM 689 O O . LYS A 1 89 ? -9.505 12.541 7.483 1.00 97.75 89 LYS A O 1
ATOM 694 N N . THR A 1 90 ? -9.662 10.882 9.002 1.00 98.38 90 THR A N 1
ATOM 695 C CA . THR A 1 90 ? -8.250 10.918 9.398 1.00 98.38 90 THR A CA 1
ATOM 696 C C . THR A 1 90 ? -7.654 9.518 9.425 1.00 98.38 90 THR A C 1
ATOM 698 O O . THR A 1 90 ? -8.236 8.585 9.977 1.00 98.38 90 THR A O 1
ATOM 701 N N . VAL A 1 91 ? -6.465 9.361 8.857 1.00 97.56 91 VAL A N 1
ATOM 702 C CA . VAL A 1 91 ? -5.635 8.169 9.014 1.00 97.56 91 VAL A CA 1
ATOM 703 C C . VAL A 1 91 ? -4.373 8.557 9.760 1.00 97.56 91 VAL A C 1
ATOM 705 O O . VAL A 1 91 ? -3.626 9.429 9.332 1.00 97.56 91 VAL A O 1
ATOM 708 N N . HIS A 1 92 ? -4.122 7.889 10.878 1.00 96.38 92 HIS A N 1
ATOM 709 C CA . HIS A 1 92 ? -2.873 8.014 11.611 1.00 96.38 92 HIS A CA 1
ATOM 710 C C . HIS A 1 92 ? -1.914 6.943 11.099 1.00 96.38 92 HIS A C 1
ATOM 712 O O . HIS A 1 92 ? -2.150 5.751 11.305 1.00 96.38 92 HIS A O 1
ATOM 718 N N . ILE A 1 93 ? -0.841 7.352 10.430 1.00 93.44 93 ILE A N 1
ATOM 719 C CA . ILE A 1 93 ? 0.240 6.460 10.015 1.00 93.44 93 ILE A CA 1
ATOM 720 C C . ILE A 1 93 ? 1.345 6.480 11.064 1.00 93.44 93 ILE A C 1
ATOM 722 O O . ILE A 1 93 ? 1.697 7.526 11.604 1.00 93.44 93 ILE A O 1
ATOM 726 N N . VAL A 1 94 ? 1.901 5.310 11.355 1.00 89.25 94 VAL A N 1
ATOM 727 C CA . VAL A 1 94 ? 3.042 5.170 12.259 1.00 89.25 94 VAL A CA 1
ATOM 728 C C . VAL A 1 94 ? 4.289 4.857 11.442 1.00 89.25 94 VAL A C 1
ATOM 730 O O . VAL A 1 94 ? 4.285 3.901 10.669 1.00 89.25 94 VAL A O 1
ATOM 733 N N . THR A 1 95 ? 5.350 5.644 11.624 1.00 88.62 95 THR A N 1
ATOM 734 C CA . THR A 1 95 ? 6.602 5.519 10.858 1.00 88.62 95 THR A CA 1
ATOM 735 C C . THR A 1 95 ? 7.824 5.474 11.771 1.00 88.62 95 THR A C 1
ATOM 737 O O . THR A 1 95 ? 7.723 5.715 12.976 1.00 88.62 95 THR A O 1
ATOM 740 N N . ASN A 1 96 ? 9.002 5.181 11.220 1.00 84.25 96 ASN A N 1
ATOM 741 C CA . ASN A 1 96 ? 10.283 5.364 11.909 1.00 84.25 96 ASN A CA 1
ATOM 742 C C . ASN A 1 96 ? 11.144 6.441 11.197 1.00 84.25 96 ASN A C 1
ATOM 744 O O . ASN A 1 96 ? 10.779 6.910 10.120 1.00 84.25 96 ASN A O 1
ATOM 748 N N . PRO A 1 97 ? 12.290 6.859 11.770 1.00 85.62 97 PRO A N 1
ATOM 749 C CA . PRO A 1 97 ? 13.180 7.843 11.142 1.00 85.62 97 PRO A CA 1
ATOM 750 C C . PRO A 1 97 ? 13.852 7.407 9.836 1.00 85.62 97 PRO A C 1
ATOM 752 O O . PRO A 1 97 ? 14.489 8.235 9.203 1.00 85.62 97 PRO A O 1
ATOM 755 N N . GLN A 1 98 ? 13.761 6.128 9.475 1.00 84.12 98 GLN A N 1
ATOM 756 C CA . GLN A 1 98 ? 14.343 5.540 8.264 1.00 84.12 98 GLN A CA 1
ATOM 757 C C . GLN A 1 98 ? 13.269 5.257 7.201 1.00 84.12 98 GLN A C 1
ATOM 759 O O . GLN A 1 98 ? 13.531 4.533 6.246 1.00 84.12 98 GLN A O 1
ATOM 764 N N . ALA A 1 99 ? 12.041 5.747 7.397 1.00 84.38 99 ALA A N 1
ATOM 765 C CA .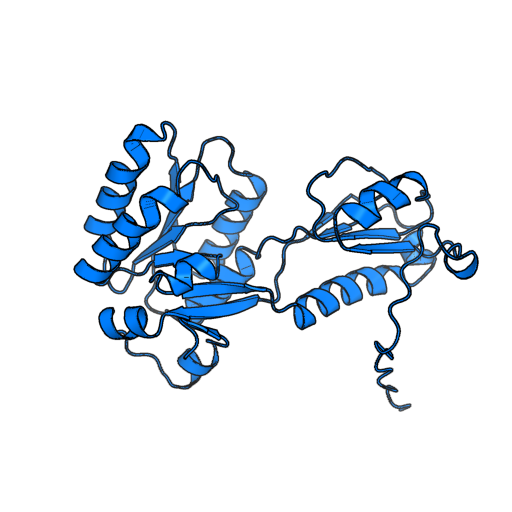 ALA A 1 99 ? 10.975 5.585 6.422 1.00 84.38 99 ALA A CA 1
ATOM 766 C C . ALA A 1 99 ? 11.361 6.268 5.102 1.00 84.38 99 ALA A C 1
ATOM 768 O O . ALA A 1 99 ? 11.924 7.362 5.115 1.00 84.38 99 ALA A O 1
ATOM 769 N N . ASP A 1 100 ? 11.022 5.632 3.981 1.00 86.19 100 ASP A N 1
ATOM 770 C CA . ASP A 1 100 ? 11.179 6.216 2.649 1.00 86.19 100 ASP A CA 1
ATOM 771 C C . ASP A 1 100 ? 10.339 7.501 2.551 1.00 86.19 100 ASP A C 1
ATOM 773 O O . ASP A 1 100 ? 9.106 7.465 2.649 1.00 86.19 100 ASP A O 1
ATOM 777 N N . GLN A 1 101 ? 11.025 8.638 2.406 1.00 88.56 101 GLN A N 1
ATOM 778 C CA . GLN A 1 101 ? 10.392 9.952 2.368 1.00 88.56 101 GLN A CA 1
ATOM 779 C C . GLN A 1 101 ? 9.556 10.140 1.098 1.00 88.56 101 GLN A C 1
ATOM 781 O O . GLN A 1 101 ? 8.465 10.691 1.186 1.00 88.56 101 GLN A O 1
ATOM 786 N N . ASN A 1 102 ? 9.991 9.606 -0.047 1.00 88.62 102 ASN A N 1
ATOM 787 C CA . ASN A 1 102 ? 9.247 9.714 -1.304 1.00 88.62 102 ASN A CA 1
ATOM 788 C C . ASN A 1 102 ? 7.933 8.928 -1.225 1.00 88.62 102 ASN A C 1
ATOM 790 O O . ASN A 1 102 ? 6.877 9.414 -1.639 1.00 88.62 102 ASN A O 1
ATOM 794 N N . LEU A 1 103 ? 7.971 7.728 -0.635 1.00 88.56 103 LEU A N 1
ATOM 795 C CA . LEU A 1 103 ? 6.763 6.931 -0.407 1.00 88.56 103 LEU A CA 1
ATOM 796 C C . LEU A 1 103 ? 5.810 7.627 0.578 1.00 88.56 103 LEU A C 1
ATOM 798 O O . LEU A 1 103 ? 4.590 7.571 0.414 1.00 88.56 103 LEU A O 1
ATOM 802 N N . LEU A 1 104 ? 6.349 8.283 1.610 1.00 91.81 104 LEU A N 1
ATOM 803 C CA . LEU A 1 104 ? 5.550 9.035 2.575 1.00 91.81 104 LEU A CA 1
ATOM 804 C C . LEU A 1 104 ? 4.909 10.283 1.945 1.00 91.81 104 LEU A C 1
ATOM 806 O O . LEU A 1 104 ? 3.723 10.521 2.167 1.00 91.81 104 LEU A O 1
ATOM 810 N N . ASP A 1 105 ? 5.645 11.034 1.128 1.00 93.62 105 ASP A N 1
ATOM 811 C CA . ASP A 1 105 ? 5.131 12.203 0.404 1.00 93.62 105 ASP A CA 1
ATOM 812 C C . ASP A 1 105 ? 4.043 11.792 -0.600 1.00 93.62 105 ASP A C 1
ATOM 814 O O . ASP A 1 105 ? 2.980 12.415 -0.667 1.00 93.62 105 ASP A O 1
ATOM 818 N N . THR A 1 106 ? 4.245 10.665 -1.291 1.00 93.06 106 THR A N 1
ATOM 819 C CA . THR A 1 106 ? 3.227 10.040 -2.151 1.00 93.06 106 THR A CA 1
ATOM 820 C C . THR A 1 106 ? 1.972 9.685 -1.356 1.00 93.06 106 THR A C 1
ATOM 822 O O . THR A 1 106 ? 0.855 9.919 -1.818 1.00 93.06 106 THR A O 1
ATOM 825 N N . ALA A 1 107 ? 2.125 9.160 -0.136 1.00 94.56 107 ALA A N 1
ATOM 826 C CA . ALA A 1 107 ? 0.994 8.887 0.740 1.00 94.56 107 ALA A CA 1
ATOM 827 C C . ALA A 1 107 ? 0.254 10.164 1.151 1.00 94.56 107 ALA A C 1
ATOM 829 O O . ALA A 1 107 ? -0.973 10.192 1.084 1.00 94.56 107 ALA A O 1
ATOM 830 N N . PHE A 1 108 ? 0.956 11.236 1.520 1.00 96.75 108 PHE A N 1
ATOM 831 C CA . PHE A 1 108 ? 0.303 12.508 1.837 1.00 96.75 108 PHE A CA 1
ATOM 832 C C . PHE A 1 108 ? -0.529 13.032 0.661 1.00 96.75 108 PHE A C 1
ATOM 834 O O . PHE A 1 108 ? -1.715 13.312 0.843 1.00 96.75 108 PHE A O 1
ATOM 841 N N . ALA A 1 109 ? 0.046 13.069 -0.544 1.00 97.25 109 ALA A N 1
ATOM 842 C CA . ALA A 1 109 ? -0.655 13.520 -1.746 1.00 97.25 109 ALA A CA 1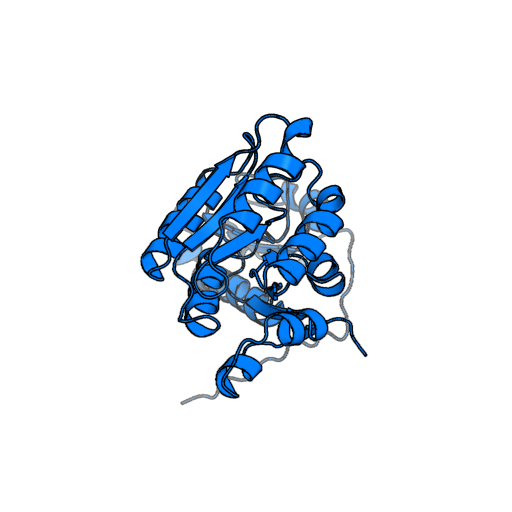
ATOM 843 C C . ALA A 1 109 ? -1.870 12.635 -2.090 1.00 97.25 109 ALA A C 1
ATOM 845 O O . ALA A 1 109 ? -2.948 13.136 -2.424 1.00 97.25 109 ALA A O 1
ATOM 846 N N . ALA A 1 110 ? -1.724 11.312 -1.971 1.00 96.56 110 ALA A N 1
ATOM 847 C CA . ALA A 1 110 ? -2.790 10.348 -2.231 1.00 96.56 110 ALA A CA 1
ATOM 848 C C . ALA A 1 110 ? -3.991 10.532 -1.291 1.00 96.56 110 ALA A C 1
ATOM 850 O O . ALA A 1 110 ? -5.143 10.571 -1.734 1.00 96.56 110 ALA A O 1
ATOM 851 N N . PHE A 1 111 ? -3.726 10.645 0.013 1.00 97.44 111 PHE A N 1
ATOM 852 C CA . PHE A 1 111 ? -4.765 10.799 1.029 1.00 97.44 111 PHE A CA 1
ATOM 853 C C . PHE A 1 111 ? -5.439 12.176 0.942 1.00 97.44 111 PHE A C 1
ATOM 855 O O . PHE A 1 111 ? -6.668 12.245 1.011 1.00 97.44 111 PHE A O 1
ATOM 862 N N . GLU A 1 112 ? -4.680 13.244 0.672 1.00 97.44 112 GLU A N 1
ATOM 863 C CA . GLU A 1 112 ? -5.233 14.580 0.420 1.00 97.44 112 GLU A CA 1
ATOM 864 C C . GLU A 1 112 ? -6.210 14.569 -0.765 1.00 97.44 112 GLU A C 1
ATOM 866 O O . GLU A 1 112 ? -7.352 15.016 -0.631 1.00 97.44 112 GLU A O 1
ATOM 871 N N . LYS A 1 113 ? -5.816 13.972 -1.899 1.00 97.25 113 LYS A N 1
ATOM 872 C CA . LYS A 1 113 ? -6.677 13.826 -3.086 1.00 97.25 113 LYS A CA 1
ATOM 873 C C . LYS A 1 113 ? -7.950 13.022 -2.798 1.00 97.25 113 LYS A C 1
ATOM 875 O O . LYS A 1 113 ? -8.986 13.272 -3.414 1.00 97.25 113 LYS A O 1
ATOM 880 N N . ALA A 1 114 ? -7.886 12.067 -1.872 1.00 96.75 114 ALA A N 1
ATOM 881 C CA . ALA A 1 114 ? -9.034 11.282 -1.424 1.00 96.75 114 ALA A CA 1
ATOM 882 C C . ALA A 1 114 ? -9.913 12.007 -0.382 1.00 96.75 114 ALA A C 1
ATOM 884 O O . ALA A 1 114 ? -10.936 11.460 0.031 1.00 96.75 114 ALA A O 1
ATOM 885 N N . GLY A 1 115 ? -9.543 13.220 0.048 1.00 97.31 115 GLY A N 1
ATOM 886 C CA . GLY A 1 115 ? -10.261 13.982 1.072 1.00 97.31 115 GLY A CA 1
ATOM 887 C C . GLY A 1 115 ? -10.089 13.426 2.488 1.00 97.31 115 GLY A C 1
ATOM 888 O O . GLY A 1 115 ? -10.965 13.625 3.334 1.00 97.31 115 GLY A O 1
ATOM 889 N N . ILE A 1 116 ? -8.989 12.712 2.743 1.00 98.19 116 ILE A N 1
ATOM 890 C CA . ILE A 1 116 ? -8.660 12.095 4.029 1.00 98.19 116 ILE A CA 1
ATOM 891 C C . ILE A 1 116 ? -7.378 12.740 4.564 1.00 98.19 116 ILE A C 1
ATOM 893 O O . ILE A 1 116 ? -6.350 12.769 3.896 1.00 98.19 116 ILE A O 1
ATOM 897 N N . GLN A 1 117 ? -7.404 13.236 5.795 1.00 98.19 117 GLN A N 1
ATOM 898 C CA . GLN A 1 117 ? -6.218 13.769 6.455 1.00 98.19 117 GLN A CA 1
ATOM 899 C C . GLN A 1 117 ? -5.276 12.623 6.845 1.00 98.19 117 GLN A C 1
ATOM 901 O O . GLN A 1 117 ? -5.678 11.704 7.558 1.00 98.19 117 GLN A O 1
ATOM 906 N N . LEU A 1 118 ? -4.010 12.690 6.437 1.00 97.69 118 LEU A N 1
ATOM 907 C CA . LEU A 1 118 ? -2.973 11.773 6.906 1.00 97.69 118 LEU A CA 1
ATOM 908 C C . LEU A 1 118 ? -2.180 12.430 8.045 1.00 97.69 118 LEU A C 1
ATOM 910 O O . LEU A 1 118 ? -1.697 13.550 7.907 1.00 97.69 118 LEU A O 1
ATOM 914 N N . GLU A 1 119 ? -2.038 11.748 9.178 1.00 96.69 119 GLU A N 1
ATOM 915 C CA . GLU A 1 119 ? -1.237 12.206 10.317 1.00 96.69 119 GLU A CA 1
ATOM 916 C C . GLU A 1 119 ? -0.086 11.243 10.587 1.00 96.69 119 GLU A C 1
ATOM 918 O O . GLU A 1 119 ? -0.310 10.092 10.965 1.00 96.69 119 GLU A O 1
ATOM 923 N N . ASN A 1 120 ? 1.151 11.716 10.435 1.00 94.19 120 ASN A N 1
ATOM 924 C CA . ASN A 1 120 ? 2.337 10.903 10.676 1.00 94.19 120 ASN A CA 1
ATOM 925 C C . ASN A 1 120 ? 2.798 10.956 12.142 1.00 94.19 120 ASN A C 1
ATOM 927 O O . ASN A 1 120 ? 3.120 12.020 12.671 1.00 94.19 120 ASN A O 1
ATOM 931 N N . HIS A 1 121 ? 2.914 9.782 12.763 1.00 92.44 121 HIS A N 1
ATOM 932 C CA . HIS A 1 121 ? 3.444 9.569 14.107 1.00 92.44 121 HIS A CA 1
ATOM 933 C C . HIS A 1 121 ? 4.774 8.813 14.026 1.00 92.44 121 HIS A C 1
ATOM 935 O O . HIS A 1 121 ? 4.808 7.588 13.894 1.00 92.44 121 HIS A O 1
ATOM 941 N N . GLN A 1 122 ? 5.886 9.543 14.114 1.00 89.88 122 GLN A N 1
ATOM 942 C CA . GLN A 1 122 ? 7.223 8.958 14.003 1.00 89.88 122 GLN A CA 1
ATOM 943 C C . GLN A 1 122 ? 7.715 8.380 15.344 1.00 89.88 122 GLN A C 1
ATOM 945 O O . GLN A 1 122 ? 7.954 9.105 16.314 1.00 89.88 122 GLN A O 1
ATOM 950 N N . ILE A 1 123 ? 7.955 7.069 15.384 1.00 86.62 123 ILE A N 1
ATOM 951 C CA . ILE A 1 123 ? 8.566 6.358 16.510 1.00 86.62 123 ILE A CA 1
ATOM 952 C C . ILE A 1 123 ? 10.087 6.447 16.393 1.00 86.62 123 ILE A C 1
ATOM 954 O O . ILE A 1 123 ? 10.718 5.685 15.663 1.00 86.62 123 ILE A O 1
ATOM 958 N N . ARG A 1 124 ? 10.696 7.354 17.159 1.00 85.38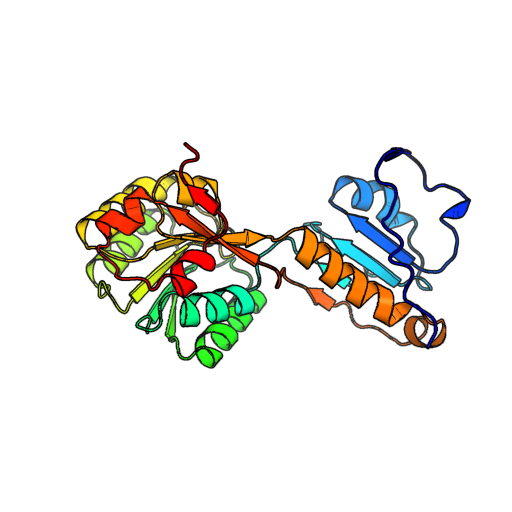 124 ARG A N 1
ATOM 959 C CA . ARG A 1 124 ? 12.163 7.500 17.221 1.00 85.38 124 ARG A CA 1
ATOM 960 C C . ARG A 1 124 ? 12.844 6.456 18.103 1.00 85.38 124 ARG A C 1
ATOM 962 O O . ARG A 1 124 ? 13.968 6.055 17.831 1.00 85.38 124 ARG A O 1
ATOM 969 N N . GLU A 1 125 ? 12.158 6.010 19.151 1.00 84.38 125 GLU A N 1
ATOM 970 C CA . GLU A 1 125 ? 12.680 5.050 20.123 1.00 84.38 125 GLU A CA 1
ATOM 971 C C . GLU A 1 125 ? 11.706 3.865 20.257 1.00 84.38 125 GLU A C 1
ATOM 973 O O . GLU A 1 125 ? 10.615 4.035 20.815 1.00 84.38 125 GLU A O 1
ATOM 978 N N . PRO A 1 126 ? 12.080 2.651 19.804 1.00 81.06 126 PRO A N 1
ATOM 979 C CA . PRO A 1 126 ? 11.183 1.490 19.782 1.00 81.06 126 PRO A CA 1
ATOM 980 C C . PRO A 1 126 ? 10.540 1.148 21.134 1.00 81.06 126 PRO A C 1
ATOM 982 O O . PRO A 1 126 ? 9.387 0.727 21.184 1.00 81.06 126 PRO A O 1
ATOM 985 N N . LYS A 1 127 ? 11.234 1.400 22.253 1.00 84.69 127 LYS A N 1
ATOM 986 C CA . LYS A 1 127 ? 10.705 1.175 23.613 1.00 84.69 127 LYS A CA 1
ATOM 987 C C . LYS A 1 127 ? 9.436 1.982 23.934 1.00 84.69 127 LYS A C 1
ATOM 989 O O . LYS A 1 127 ? 8.683 1.591 24.820 1.00 84.69 127 LYS A O 1
ATOM 994 N N . TYR A 1 128 ? 9.178 3.089 23.231 1.00 86.12 128 TYR A N 1
ATOM 995 C CA . TYR A 1 128 ? 7.981 3.918 23.429 1.00 86.12 128 TYR A CA 1
ATOM 996 C C . TYR A 1 128 ? 6.854 3.624 22.432 1.00 86.12 128 TYR A C 1
ATOM 998 O O . TYR A 1 128 ? 5.766 4.187 22.568 1.00 86.12 128 TYR A O 1
ATOM 1006 N N . ALA A 1 129 ? 7.077 2.720 21.473 1.00 86.44 129 ALA A N 1
ATOM 1007 C CA . ALA A 1 129 ? 6.132 2.410 20.405 1.00 86.44 129 ALA A CA 1
ATOM 1008 C C . ALA A 1 129 ? 4.750 1.995 20.935 1.00 86.44 129 ALA A C 1
ATOM 1010 O O . ALA A 1 129 ? 3.743 2.577 20.536 1.00 86.44 129 ALA A O 1
ATOM 1011 N N . SER A 1 130 ? 4.693 1.058 21.895 1.00 86.62 130 SER A N 1
ATOM 1012 C CA . SER A 1 130 ? 3.416 0.587 22.464 1.00 86.62 130 SER A CA 1
ATOM 1013 C C . SER A 1 130 ? 2.609 1.732 23.070 1.00 86.62 130 SER A C 1
ATOM 1015 O O . SER A 1 130 ? 1.430 1.892 22.769 1.00 86.62 130 SER A O 1
ATOM 1017 N N . ARG A 1 131 ? 3.253 2.585 23.878 1.00 89.88 131 ARG A N 1
ATOM 1018 C CA . ARG A 1 131 ? 2.580 3.700 24.559 1.00 89.88 131 ARG A CA 1
ATOM 1019 C C . ARG A 1 131 ? 2.059 4.741 23.570 1.00 89.88 131 ARG A C 1
ATOM 1021 O O . ARG A 1 131 ? 0.971 5.273 23.779 1.00 89.88 131 ARG A O 1
ATOM 1028 N N . MET A 1 132 ? 2.823 5.034 22.517 1.00 90.44 132 MET A N 1
ATOM 1029 C CA . MET A 1 132 ? 2.407 5.956 21.461 1.00 90.44 132 MET A CA 1
ATOM 1030 C C . MET A 1 132 ? 1.189 5.408 20.712 1.00 90.44 132 MET A C 1
ATOM 1032 O O . MET A 1 132 ? 0.166 6.083 20.652 1.00 90.44 132 MET A O 1
ATOM 1036 N N . ILE A 1 133 ? 1.264 4.166 20.229 1.00 90.38 133 ILE A N 1
ATOM 1037 C CA . ILE A 1 133 ? 0.181 3.518 19.478 1.00 90.38 133 ILE A CA 1
ATOM 1038 C C . ILE A 1 133 ? -1.091 3.395 20.323 1.00 90.38 133 ILE A C 1
ATOM 1040 O O . ILE A 1 133 ? -2.174 3.747 19.863 1.00 90.38 133 ILE A O 1
ATOM 1044 N N . GLU A 1 134 ? -0.982 2.970 21.583 1.00 91.12 134 GLU A N 1
ATOM 1045 C CA . GLU A 1 134 ? -2.124 2.950 22.502 1.00 91.12 134 GLU A CA 1
ATOM 1046 C C . GLU A 1 134 ? -2.723 4.345 22.711 1.00 91.12 134 GLU A C 1
ATOM 1048 O O . GLU A 1 134 ? -3.942 4.491 22.789 1.00 91.12 134 GLU A O 1
ATOM 1053 N N . GLY A 1 135 ? -1.874 5.369 22.820 1.00 93.25 135 GLY A N 1
ATOM 1054 C CA . GLY A 1 135 ? -2.297 6.758 22.954 1.00 93.25 135 GLY A CA 1
ATOM 1055 C C . GLY A 1 135 ? -3.058 7.267 21.732 1.00 93.25 135 GLY A C 1
ATOM 1056 O O . GLY A 1 135 ? -4.048 7.977 21.906 1.00 93.25 135 GLY A O 1
ATOM 1057 N N . ILE A 1 136 ? -2.629 6.877 20.528 1.00 94.31 136 ILE A N 1
ATOM 1058 C CA . ILE A 1 136 ? -3.319 7.172 19.265 1.00 94.31 136 ILE A CA 1
ATOM 1059 C C . ILE A 1 136 ? -4.687 6.480 19.267 1.00 94.31 136 ILE A C 1
ATOM 1061 O O . ILE A 1 136 ? -5.710 7.162 19.258 1.00 94.31 136 ILE A O 1
ATOM 1065 N N . ILE A 1 137 ? -4.728 5.147 19.407 1.00 94.50 137 ILE A N 1
ATOM 1066 C CA . ILE A 1 137 ? -5.975 4.362 19.330 1.00 94.50 137 ILE A CA 1
ATOM 1067 C C . ILE A 1 137 ? -7.016 4.834 20.359 1.00 94.50 137 ILE A C 1
ATOM 1069 O O . ILE A 1 137 ? -8.203 4.926 20.048 1.00 94.50 137 ILE A O 1
ATOM 1073 N N . LYS A 1 138 ? -6.594 5.184 21.582 1.00 93.75 138 LYS A N 1
ATOM 1074 C CA . LYS A 1 138 ? -7.508 5.686 22.624 1.00 93.75 138 LYS A CA 1
ATOM 1075 C C . LYS A 1 138 ? -8.165 7.020 22.268 1.00 93.75 138 LYS A C 1
ATOM 1077 O O . LYS A 1 138 ? -9.288 7.260 22.704 1.00 93.75 138 LYS A O 1
ATOM 1082 N N . LYS A 1 139 ? -7.470 7.886 21.529 1.00 95.31 139 LYS A N 1
ATOM 1083 C CA . LYS A 1 139 ? -7.971 9.210 21.129 1.00 95.31 139 LYS A CA 1
ATOM 1084 C C . LYS A 1 139 ? -8.757 9.176 19.825 1.00 95.31 139 LYS A C 1
ATOM 1086 O O . LYS A 1 139 ? -9.552 10.085 19.604 1.00 95.31 139 LYS A O 1
ATOM 1091 N N . MET A 1 140 ? -8.551 8.139 19.014 1.00 96.62 140 MET A N 1
ATOM 1092 C CA . MET A 1 140 ? -9.204 8.016 17.721 1.00 96.62 140 MET A CA 1
ATOM 1093 C C . MET A 1 140 ? -10.729 8.060 17.836 1.00 96.62 140 MET A C 1
ATOM 1095 O O . MET A 1 140 ? -11.299 7.524 18.788 1.00 96.62 140 MET A O 1
ATOM 1099 N N . LYS A 1 141 ? -11.427 8.592 16.838 1.00 95.31 141 LYS A N 1
ATOM 1100 C CA . LYS A 1 141 ? -12.892 8.470 16.713 1.00 95.31 141 LYS A CA 1
ATOM 1101 C C . LYS A 1 141 ? -13.268 7.166 15.981 1.00 95.31 141 LYS A C 1
ATOM 1103 O O . LYS A 1 141 ? -12.701 6.907 14.926 1.00 95.31 141 LYS A O 1
ATOM 1108 N N . PRO A 1 142 ? -14.210 6.342 16.498 1.00 90.25 142 PRO A N 1
ATOM 1109 C CA . PRO A 1 142 ? -14.511 5.008 15.941 1.00 90.25 142 PRO A CA 1
ATOM 1110 C C . PRO A 1 142 ? -14.870 4.992 14.446 1.00 90.25 142 PRO A C 1
ATOM 1112 O O . PRO A 1 142 ? -14.417 4.123 13.703 1.00 90.25 142 PRO A O 1
ATOM 1115 N N . ASP A 1 143 ? -15.658 5.972 13.998 1.00 88.50 143 ASP A N 1
ATOM 1116 C CA . ASP A 1 143 ? -16.268 5.941 12.664 1.00 88.50 143 ASP A CA 1
ATOM 1117 C C . ASP A 1 143 ? -15.550 6.788 11.618 1.00 88.50 143 ASP A C 1
ATOM 1119 O O . ASP A 1 143 ? -15.806 6.619 10.427 1.00 88.50 143 ASP A O 1
ATOM 1123 N N . SER A 1 144 ? -14.654 7.674 12.049 1.00 95.12 144 SER A N 1
ATOM 1124 C CA . SER A 1 144 ? -14.016 8.657 11.174 1.00 95.12 144 SER A CA 1
ATOM 1125 C C . SER A 1 144 ? -12.496 8.606 11.193 1.00 95.12 144 SER A C 1
ATOM 1127 O O . SER A 1 144 ? -11.872 9.378 10.470 1.00 95.12 144 SER A O 1
ATOM 1129 N N . GLU A 1 145 ? -11.887 7.751 12.015 1.00 97.44 145 GLU A N 1
ATOM 1130 C CA . GLU A 1 145 ? -10.433 7.702 12.153 1.00 97.44 145 GLU A CA 1
ATOM 1131 C C . GLU A 1 145 ? -9.920 6.258 12.104 1.00 97.44 145 GLU A C 1
ATOM 1133 O O . GLU A 1 145 ? -10.545 5.337 12.638 1.00 97.44 145 GLU A O 1
ATOM 1138 N N . ALA A 1 146 ? -8.769 6.055 11.459 1.00 96.81 146 ALA A N 1
ATOM 1139 C CA . ALA A 1 146 ? -8.116 4.752 11.337 1.00 96.81 146 ALA A CA 1
ATOM 1140 C C . ALA A 1 146 ? -6.626 4.822 11.701 1.00 96.81 146 ALA A C 1
ATOM 1142 O O . ALA A 1 146 ? -5.968 5.835 11.480 1.00 96.81 146 ALA A O 1
ATOM 1143 N N . LEU A 1 147 ? -6.086 3.724 12.232 1.00 95.38 147 LEU A N 1
ATOM 1144 C CA . LEU A 1 147 ? -4.647 3.527 12.393 1.00 95.38 147 LEU A CA 1
ATOM 1145 C C . LEU A 1 147 ? -4.129 2.734 11.194 1.00 95.38 147 LEU A C 1
ATOM 1147 O O . LEU A 1 147 ? -4.578 1.610 10.980 1.00 95.38 147 LEU A O 1
ATOM 1151 N N . TRP A 1 148 ? -3.160 3.266 10.458 1.00 93.62 148 TRP A N 1
ATOM 1152 C CA . TRP A 1 148 ? -2.478 2.549 9.386 1.00 93.62 148 TRP A CA 1
ATOM 1153 C C . TRP A 1 148 ? -1.086 2.100 9.829 1.00 93.62 148 TRP A C 1
ATOM 1155 O O . TRP A 1 148 ? -0.217 2.905 10.170 1.00 93.62 148 TRP A O 1
ATOM 1165 N N . ILE A 1 149 ? -0.888 0.783 9.813 1.00 87.62 149 ILE A N 1
ATOM 1166 C CA . ILE A 1 149 ? 0.401 0.131 10.016 1.00 87.62 149 ILE A CA 1
ATOM 1167 C C . ILE A 1 149 ? 0.884 -0.456 8.691 1.00 87.62 149 ILE A C 1
ATOM 1169 O O . ILE A 1 149 ? 0.231 -1.301 8.081 1.00 87.62 149 ILE A O 1
ATOM 1173 N N . SER A 1 150 ? 2.054 -0.020 8.237 1.00 78.44 150 SER A N 1
ATOM 1174 C CA . SER A 1 150 ? 2.657 -0.512 7.001 1.00 78.44 150 SER A CA 1
ATOM 1175 C C . SER A 1 150 ? 4.013 -1.138 7.296 1.00 78.44 150 SER A C 1
ATOM 1177 O O . SER A 1 150 ? 4.819 -0.519 7.994 1.00 78.44 150 SER A O 1
ATOM 1179 N N . PRO A 1 151 ? 4.317 -2.325 6.743 1.00 69.56 151 PRO A N 1
ATOM 1180 C CA . PRO A 1 151 ? 5.655 -2.896 6.843 1.00 69.56 151 PRO A CA 1
ATOM 1181 C C . PRO A 1 151 ? 6.703 -2.087 6.057 1.00 69.56 151 PRO A C 1
ATOM 1183 O O . PRO A 1 151 ? 7.894 -2.321 6.237 1.00 69.56 151 PRO A O 1
ATOM 1186 N N . HIS A 1 152 ? 6.292 -1.134 5.215 1.00 71.69 152 HIS A N 1
ATOM 1187 C CA . HIS A 1 152 ? 7.188 -0.395 4.318 1.00 71.69 152 HIS A CA 1
ATOM 1188 C C . HIS A 1 152 ? 7.563 1.009 4.821 1.00 71.69 152 HIS A C 1
ATOM 1190 O O . HIS A 1 152 ? 8.506 1.600 4.315 1.00 71.69 152 HIS A O 1
ATOM 1196 N N . HIS A 1 153 ? 6.900 1.526 5.864 1.00 63.00 153 HIS A N 1
ATOM 1197 C CA . HIS A 1 153 ? 7.221 2.834 6.462 1.00 63.00 153 HIS A CA 1
ATOM 1198 C C . HIS A 1 153 ? 8.021 2.730 7.779 1.00 63.00 153 HIS A C 1
ATOM 1200 O O . HIS A 1 153 ? 8.019 3.648 8.603 1.00 63.00 153 HIS A O 1
ATOM 1206 N N . GLY A 1 154 ? 8.716 1.604 7.981 1.00 56.78 154 GLY A N 1
ATOM 1207 C CA . GLY A 1 154 ? 9.605 1.365 9.118 1.00 56.78 154 GLY A CA 1
ATOM 1208 C C . GLY A 1 154 ? 9.158 0.223 10.035 1.00 56.78 154 GLY A C 1
ATOM 1209 O O . GLY A 1 154 ? 8.107 0.284 10.663 1.00 56.78 154 GLY A O 1
ATOM 1210 N N . GLN A 1 155 ? 9.971 -0.834 10.143 1.00 57.16 155 GLN A N 1
ATOM 1211 C CA . GLN A 1 155 ? 9.531 -2.129 10.690 1.00 57.16 155 GLN A CA 1
ATOM 1212 C C . GLN A 1 155 ? 9.775 -2.376 12.184 1.00 57.16 155 GLN A C 1
ATOM 1214 O O . GLN A 1 155 ? 9.360 -3.423 12.684 1.00 57.16 155 GLN A O 1
ATOM 1219 N N . TYR A 1 156 ? 10.449 -1.491 12.925 1.00 54.94 156 TYR A N 1
ATOM 1220 C CA . TYR A 1 156 ? 10.957 -1.872 14.252 1.00 54.94 156 TYR A CA 1
ATOM 1221 C C . TYR A 1 156 ? 9.843 -2.286 15.229 1.00 54.94 156 TYR A C 1
ATOM 1223 O O . TYR A 1 156 ? 9.125 -1.458 15.782 1.00 54.94 156 TYR A O 1
ATOM 1231 N N . GLY A 1 157 ? 9.735 -3.599 15.464 1.00 63.56 157 GLY A N 1
ATOM 1232 C CA . GLY A 1 157 ? 8.883 -4.196 16.490 1.00 63.56 157 GLY A CA 1
ATOM 1233 C C . GLY A 1 157 ? 7.377 -4.176 16.214 1.00 63.56 157 GLY A C 1
ATOM 1234 O O . GLY A 1 157 ? 6.631 -4.627 17.081 1.00 63.56 157 GLY A O 1
ATOM 1235 N N . LEU A 1 158 ? 6.906 -3.722 15.042 1.00 70.69 158 LEU A N 1
ATOM 1236 C CA . LEU A 1 158 ? 5.467 -3.675 14.721 1.00 70.69 158 LEU A CA 1
ATOM 1237 C C . LEU A 1 158 ? 4.755 -5.029 14.915 1.00 70.69 158 LEU A C 1
ATOM 1239 O O . LEU A 1 158 ? 3.705 -5.041 15.563 1.00 70.69 158 LEU A O 1
ATOM 1243 N N . PRO A 1 159 ? 5.314 -6.183 14.481 1.00 77.31 159 PRO A N 1
ATOM 1244 C CA . PRO A 1 159 ? 4.704 -7.485 14.755 1.00 77.31 159 PRO A CA 1
ATOM 1245 C C . PRO A 1 159 ? 4.512 -7.785 16.249 1.00 77.31 159 PRO A C 1
ATOM 1247 O O . PRO A 1 159 ? 3.527 -8.419 16.623 1.00 77.31 159 PRO A O 1
ATOM 1250 N N . ALA A 1 160 ? 5.413 -7.299 17.110 1.00 81.69 160 ALA A N 1
ATOM 1251 C CA . ALA A 1 160 ? 5.318 -7.455 18.563 1.00 81.69 160 ALA A CA 1
ATOM 1252 C C . ALA A 1 160 ? 4.194 -6.598 19.176 1.00 81.69 160 ALA A C 1
ATOM 1254 O O . ALA A 1 160 ? 3.687 -6.919 20.248 1.00 81.69 160 ALA A O 1
ATOM 1255 N N . LEU A 1 161 ? 3.778 -5.531 18.488 1.00 84.94 161 LEU A N 1
ATOM 1256 C CA . LEU A 1 161 ? 2.714 -4.623 18.924 1.00 84.94 161 LEU A CA 1
ATOM 1257 C C . LEU A 1 161 ? 1.330 -5.038 18.413 1.00 84.94 161 LEU A C 1
ATOM 1259 O O . LEU A 1 161 ? 0.328 -4.537 18.926 1.00 84.94 161 LEU A O 1
ATOM 1263 N N . LEU A 1 162 ? 1.246 -5.968 17.453 1.00 89.12 162 LEU A N 1
ATOM 1264 C CA . LEU A 1 162 ? -0.024 -6.431 16.882 1.00 89.12 162 LEU A CA 1
ATOM 1265 C C . LEU A 1 162 ? -1.051 -6.868 17.936 1.00 89.12 162 LEU A C 1
ATOM 1267 O O . LEU A 1 162 ? -2.189 -6.409 17.835 1.00 89.12 162 LEU A O 1
ATOM 1271 N N . PRO A 1 163 ? -0.713 -7.678 18.965 1.00 90.25 163 PRO A N 1
ATOM 1272 C CA . PRO A 1 163 ? -1.697 -8.062 19.978 1.00 90.25 163 PRO A CA 1
ATOM 1273 C C . PRO A 1 163 ? -2.300 -6.849 20.697 1.00 90.25 163 PRO A C 1
ATOM 1275 O O . PRO A 1 163 ? -3.509 -6.801 20.929 1.00 90.25 163 PRO A O 1
ATOM 1278 N N . THR A 1 164 ? -1.476 -5.843 21.002 1.00 89.44 164 THR A N 1
ATOM 1279 C CA . THR A 1 164 ? -1.917 -4.589 21.622 1.00 89.44 164 THR A CA 1
ATOM 1280 C C . THR A 1 164 ? -2.802 -3.788 20.673 1.00 89.44 164 THR A C 1
ATOM 1282 O O . THR A 1 164 ? -3.884 -3.364 21.078 1.00 89.44 164 THR A O 1
ATOM 1285 N N . ILE A 1 165 ? -2.391 -3.623 19.411 1.00 92.00 165 ILE A N 1
ATOM 1286 C CA . ILE A 1 165 ? -3.162 -2.904 18.385 1.00 92.00 165 ILE A CA 1
ATOM 1287 C C . ILE A 1 165 ? -4.542 -3.530 18.222 1.00 92.00 165 ILE A C 1
ATOM 1289 O O . ILE A 1 165 ? -5.547 -2.829 18.322 1.00 92.00 165 ILE A O 1
ATOM 1293 N N . ILE A 1 166 ? -4.596 -4.847 18.022 1.00 93.19 166 ILE A N 1
ATOM 1294 C CA . ILE A 1 166 ? -5.840 -5.587 17.806 1.00 93.19 166 ILE A CA 1
ATOM 1295 C C . ILE A 1 166 ? -6.741 -5.454 19.034 1.00 93.19 166 ILE A C 1
ATOM 1297 O O . ILE A 1 166 ? -7.905 -5.078 18.906 1.00 93.19 166 ILE A O 1
ATOM 1301 N N . LYS A 1 167 ? -6.203 -5.674 20.241 1.00 91.81 167 LYS A N 1
ATOM 1302 C CA . LYS A 1 167 ? -6.973 -5.560 21.487 1.00 91.81 167 LYS A CA 1
ATOM 1303 C C . LYS A 1 167 ? -7.581 -4.167 21.668 1.00 91.81 167 LYS A C 1
ATOM 1305 O O . LYS A 1 167 ? -8.766 -4.061 21.974 1.00 91.81 167 LYS A O 1
ATOM 1310 N N . GLN A 1 168 ? -6.787 -3.109 21.500 1.00 90.75 168 GLN A N 1
ATOM 1311 C CA . GLN A 1 168 ? -7.265 -1.733 21.680 1.00 90.75 168 GLN A CA 1
ATOM 1312 C C . GLN A 1 168 ? -8.252 -1.327 20.580 1.00 90.75 168 GLN A C 1
ATOM 1314 O O . GLN A 1 168 ? -9.252 -0.672 20.872 1.00 90.75 168 GLN A O 1
ATOM 1319 N N . SER A 1 169 ? -8.008 -1.763 19.341 1.00 91.50 169 SER A N 1
ATOM 1320 C CA . SER A 1 169 ? -8.900 -1.515 18.205 1.00 91.50 169 SER A CA 1
ATOM 1321 C C . SER A 1 169 ? -10.269 -2.152 18.430 1.00 91.50 169 SER A C 1
ATOM 1323 O O . SER A 1 169 ? -11.286 -1.479 18.297 1.00 91.50 169 SER A O 1
ATOM 1325 N N . LEU A 1 170 ? -10.310 -3.416 18.864 1.00 90.62 170 LEU A N 1
ATOM 1326 C CA . LEU A 1 170 ? -11.563 -4.113 19.158 1.00 90.62 170 LEU A CA 1
ATOM 1327 C C . LEU A 1 170 ? -12.305 -3.492 20.349 1.00 90.62 170 LEU A C 1
ATOM 1329 O O . LEU A 1 170 ? -13.509 -3.275 20.262 1.00 90.62 170 LEU A O 1
ATOM 1333 N N . TYR A 1 171 ? -11.600 -3.169 21.440 1.00 87.81 171 TYR A N 1
ATOM 1334 C CA . TYR A 1 171 ? -12.216 -2.570 22.631 1.00 87.81 171 TYR A CA 1
ATOM 1335 C C . TYR A 1 171 ? -12.851 -1.203 22.341 1.00 87.81 171 TYR A C 1
ATOM 1337 O O . TYR A 1 171 ? -13.931 -0.901 22.839 1.00 87.81 171 TYR A O 1
ATOM 1345 N N . GLY A 1 172 ? -12.180 -0.371 21.541 1.00 84.00 172 GLY A N 1
ATOM 1346 C CA . GLY A 1 172 ? -12.641 0.978 21.211 1.00 84.00 172 GLY A CA 1
ATOM 1347 C C . GLY A 1 172 ? -13.449 1.088 19.919 1.00 84.00 172 GLY A C 1
ATOM 1348 O O . GLY A 1 172 ? -13.739 2.215 19.517 1.00 84.00 172 GLY A O 1
ATOM 1349 N N . GLN A 1 173 ? -13.740 -0.038 19.256 1.00 91.31 173 GLN A N 1
ATOM 1350 C CA . GLN A 1 173 ? -14.315 -0.099 17.906 1.00 91.31 173 GLN A CA 1
ATOM 1351 C C . GLN A 1 173 ? -13.569 0.802 16.903 1.00 91.31 173 GLN A C 1
ATOM 1353 O O . GLN A 1 173 ? -14.172 1.519 16.113 1.00 91.31 173 GLN A O 1
ATOM 1358 N N . LYS A 1 174 ? -12.233 0.809 16.961 1.00 94.06 174 LYS A N 1
ATOM 1359 C CA . LYS A 1 174 ? -11.370 1.630 16.102 1.00 94.06 174 LYS A CA 1
ATOM 1360 C C . LYS A 1 174 ? -10.883 0.831 14.903 1.00 94.06 174 LYS A C 1
ATOM 1362 O O . LYS A 1 174 ? -10.506 -0.333 15.036 1.00 94.06 174 LYS A O 1
ATOM 1367 N N . MET A 1 175 ? -10.831 1.474 13.742 1.00 95.00 175 MET A N 1
ATOM 1368 C CA . MET A 1 175 ? -10.309 0.853 12.530 1.00 95.00 175 MET A CA 1
ATOM 1369 C C . MET A 1 175 ? -8.786 0.723 12.586 1.00 95.00 175 MET A C 1
ATOM 1371 O O . MET A 1 175 ? -8.077 1.659 12.956 1.00 95.00 175 MET A O 1
ATOM 1375 N N . SER A 1 176 ? -8.285 -0.435 12.163 1.00 94.62 176 SER A N 1
ATOM 1376 C CA . SER A 1 176 ? -6.860 -0.678 11.938 1.00 94.62 176 SER A CA 1
ATOM 1377 C C . SER A 1 176 ? -6.639 -1.222 10.529 1.00 94.62 176 SER A C 1
ATOM 1379 O O . SER A 1 176 ? -7.333 -2.134 10.086 1.00 94.62 176 SER A O 1
ATOM 1381 N N . ILE A 1 177 ? -5.678 -0.648 9.822 1.00 93.88 177 ILE A N 1
ATOM 1382 C CA . ILE A 1 177 ? -5.365 -0.942 8.427 1.00 93.88 177 ILE A CA 1
ATOM 1383 C C . ILE A 1 177 ? -3.956 -1.521 8.389 1.00 93.88 177 ILE A C 1
ATOM 1385 O O . ILE A 1 177 ? -3.037 -0.913 8.937 1.00 93.88 177 ILE A O 1
ATOM 1389 N N . GLY A 1 178 ? -3.774 -2.678 7.756 1.00 89.31 178 GLY A N 1
ATOM 1390 C CA . GLY A 1 178 ? -2.475 -3.340 7.672 1.00 89.31 178 GLY A CA 1
ATOM 1391 C C . GLY A 1 178 ? -2.238 -4.011 6.331 1.00 89.31 178 GLY A C 1
ATOM 1392 O O . GLY A 1 178 ? -2.946 -4.948 5.982 1.00 89.31 178 GLY A O 1
ATOM 1393 N N . ASN A 1 179 ? -1.188 -3.601 5.619 1.00 83.50 179 ASN A N 1
ATOM 1394 C CA . ASN A 1 179 ? -0.824 -4.146 4.301 1.00 83.50 179 ASN A CA 1
ATOM 1395 C C . ASN A 1 179 ? -0.072 -5.487 4.426 1.00 83.50 179 ASN A C 1
ATOM 1397 O O . ASN A 1 179 ? 1.007 -5.675 3.872 1.00 83.50 179 ASN A O 1
ATOM 1401 N N . ASN A 1 180 ? -0.601 -6.405 5.237 1.00 87.62 180 ASN A N 1
ATOM 1402 C CA . ASN A 1 180 ? -0.040 -7.732 5.461 1.00 87.62 180 ASN A CA 1
ATOM 1403 C C . ASN A 1 180 ? -1.159 -8.724 5.804 1.00 87.62 180 ASN A C 1
ATOM 1405 O O . ASN A 1 180 ? -1.822 -8.604 6.838 1.00 87.62 180 ASN A O 1
ATOM 1409 N N . LEU A 1 181 ? -1.333 -9.746 4.963 1.00 90.44 181 LEU A N 1
ATOM 1410 C CA . LEU A 1 181 ? -2.401 -10.735 5.122 1.00 90.44 181 LEU A CA 1
ATOM 1411 C C . LEU A 1 181 ? -2.333 -11.493 6.454 1.00 90.44 181 LEU A C 1
ATOM 1413 O O . LEU A 1 181 ? -3.376 -11.782 7.032 1.00 90.44 181 LEU A O 1
ATOM 1417 N N . GLN A 1 182 ? -1.140 -11.768 6.992 1.00 90.19 182 GLN A N 1
ATOM 1418 C CA . GLN A 1 182 ? -1.005 -12.435 8.292 1.00 90.19 182 GLN A CA 1
ATOM 1419 C C . GLN A 1 182 ? -1.481 -11.544 9.446 1.00 90.19 182 GLN A C 1
ATOM 1421 O O . GLN A 1 182 ? -1.933 -12.044 10.473 1.00 90.19 182 GLN A O 1
ATOM 1426 N N . TRP A 1 183 ? -1.361 -10.221 9.317 1.00 91.12 183 TRP A N 1
ATOM 1427 C CA . TRP A 1 183 ? -1.838 -9.289 10.340 1.00 91.12 183 TRP A CA 1
ATOM 1428 C C . TRP A 1 183 ? -3.364 -9.177 10.300 1.00 91.12 183 TRP A C 1
ATOM 1430 O O . TRP A 1 183 ? -4.007 -9.165 11.351 1.00 91.12 183 TRP A O 1
ATOM 1440 N N . ILE A 1 184 ? -3.941 -9.165 9.095 1.00 93.75 184 ILE A N 1
ATOM 1441 C CA . ILE A 1 184 ? -5.394 -9.201 8.884 1.00 93.75 184 ILE A CA 1
ATOM 1442 C C . ILE A 1 184 ? -5.962 -10.511 9.431 1.00 93.75 184 ILE A C 1
ATOM 1444 O O . ILE A 1 184 ? -6.908 -10.484 10.212 1.00 93.75 184 ILE A O 1
ATOM 1448 N N . ASP A 1 185 ? -5.338 -11.650 9.130 1.00 93.19 185 ASP A N 1
ATOM 1449 C CA . ASP A 1 185 ? -5.717 -12.962 9.671 1.00 93.19 185 ASP A CA 1
ATOM 1450 C C . ASP A 1 185 ? -5.776 -12.973 11.209 1.00 93.19 185 ASP A C 1
ATOM 1452 O O . ASP A 1 185 ? -6.730 -13.476 11.808 1.00 93.19 185 ASP A O 1
ATOM 1456 N N . LYS A 1 186 ? -4.819 -12.294 11.853 1.00 91.56 186 LYS A N 1
ATOM 1457 C CA . LYS A 1 186 ? -4.730 -12.164 13.315 1.00 91.56 186 LYS A CA 1
ATOM 1458 C C . LYS A 1 186 ? -5.750 -11.211 13.944 1.00 91.56 186 LYS A C 1
ATOM 1460 O O . LYS A 1 186 ? -5.939 -11.282 15.157 1.00 91.56 186 LYS A O 1
ATOM 1465 N N . GLY A 1 187 ? -6.410 -10.346 13.173 1.00 92.88 187 GLY A N 1
ATOM 1466 C CA . GLY A 1 187 ? -7.474 -9.472 13.685 1.00 92.88 187 GLY A CA 1
ATOM 1467 C C . GLY A 1 187 ? -7.356 -7.993 13.333 1.00 92.88 187 GLY A C 1
ATOM 1468 O O . GLY A 1 187 ? -8.199 -7.216 13.787 1.00 92.88 187 GLY A O 1
ATOM 1469 N N . ILE A 1 188 ? -6.366 -7.579 12.534 1.00 94.38 188 ILE A N 1
ATOM 1470 C CA . ILE A 1 188 ? -6.412 -6.251 11.903 1.00 94.38 188 ILE A CA 1
ATOM 1471 C C . ILE A 1 188 ? -7.653 -6.177 11.010 1.00 94.38 188 ILE A C 1
ATOM 1473 O O . ILE A 1 188 ? -8.020 -7.165 10.374 1.00 94.38 188 ILE A O 1
ATOM 1477 N N . TYR A 1 189 ? -8.336 -5.031 11.019 1.00 94.94 189 TYR A N 1
ATOM 1478 C CA . TYR A 1 189 ? -9.651 -4.905 10.393 1.00 94.94 189 TYR A CA 1
ATOM 1479 C C . TYR A 1 189 ? -9.601 -5.190 8.894 1.00 94.94 189 TYR A C 1
ATOM 1481 O O . TYR A 1 189 ? -10.306 -6.086 8.422 1.00 94.94 189 TYR A O 1
ATOM 1489 N N . LEU A 1 190 ? -8.744 -4.476 8.172 1.00 94.50 190 LEU A N 1
ATOM 1490 C CA . LEU A 1 190 ? -8.561 -4.678 6.745 1.00 94.50 190 LEU A CA 1
ATOM 1491 C C . LEU A 1 190 ? -7.162 -4.285 6.292 1.00 94.50 190 LEU A C 1
ATOM 1493 O O . LEU A 1 190 ? -6.362 -3.736 7.049 1.00 94.50 190 LEU A O 1
ATOM 1497 N N . GLY A 1 191 ? -6.885 -4.536 5.029 1.00 92.12 191 GLY A N 1
ATOM 1498 C CA . GLY A 1 191 ? -5.742 -3.992 4.328 1.00 92.12 191 GLY A CA 1
ATOM 1499 C C . GLY A 1 191 ? -5.806 -4.360 2.865 1.00 92.12 191 GLY A C 1
ATOM 1500 O O . GLY A 1 191 ? -6.680 -5.119 2.439 1.00 92.12 191 GLY A O 1
ATOM 1501 N N . LEU A 1 192 ? -4.878 -3.812 2.099 1.00 91.94 192 LEU A N 1
ATOM 1502 C CA . LEU A 1 192 ? -4.744 -4.186 0.707 1.00 91.94 192 LEU A CA 1
ATOM 1503 C C . LEU A 1 192 ? -3.786 -5.366 0.551 1.00 91.94 192 LEU A C 1
ATOM 1505 O O . LEU A 1 192 ? -2.852 -5.549 1.338 1.00 91.94 192 LEU A O 1
ATOM 1509 N N . PHE A 1 193 ? -4.030 -6.155 -0.488 1.00 90.06 193 PHE A N 1
ATOM 1510 C CA . PHE A 1 193 ? -3.098 -7.146 -1.001 1.00 90.06 193 PHE A CA 1
ATOM 1511 C C . PHE A 1 193 ? -2.983 -7.012 -2.525 1.00 90.06 193 PHE A C 1
ATOM 1513 O O . PHE A 1 193 ? -3.950 -6.574 -3.157 1.00 90.06 193 PHE A O 1
ATOM 1520 N N . PRO A 1 194 ? -1.826 -7.363 -3.113 1.00 90.50 194 PRO A N 1
ATOM 1521 C CA . PRO A 1 194 ? -1.630 -7.272 -4.555 1.00 90.50 194 PRO A CA 1
ATOM 1522 C C . PRO A 1 194 ? -2.633 -8.128 -5.332 1.00 90.50 194 PRO A C 1
ATOM 1524 O O . PRO A 1 194 ? -2.821 -9.308 -5.023 1.00 90.50 194 PRO A O 1
ATOM 1527 N N . ASP A 1 195 ? -3.238 -7.548 -6.366 1.00 91.38 195 ASP A N 1
ATOM 1528 C CA . ASP A 1 195 ? -3.817 -8.319 -7.461 1.00 91.38 195 ASP A CA 1
ATOM 1529 C C . ASP A 1 195 ? -2.698 -8.600 -8.465 1.00 91.38 195 ASP A C 1
ATOM 1531 O O . ASP A 1 195 ? -2.373 -7.767 -9.305 1.00 91.38 195 ASP A O 1
ATOM 1535 N N . ASN A 1 196 ? -2.092 -9.783 -8.363 1.00 89.69 196 ASN A N 1
ATOM 1536 C CA . ASN A 1 196 ? -0.944 -10.151 -9.194 1.00 89.69 196 ASN A CA 1
ATOM 1537 C C . ASN A 1 196 ? -1.269 -10.181 -10.696 1.00 89.69 196 ASN A C 1
ATOM 1539 O O . ASN A 1 196 ? -0.364 -9.997 -11.507 1.00 89.69 196 ASN A O 1
ATOM 1543 N N . ILE A 1 197 ? -2.532 -10.408 -11.078 1.00 91.25 197 ILE A N 1
ATOM 1544 C CA . ILE A 1 197 ? -2.935 -10.377 -12.490 1.00 91.25 197 ILE A CA 1
ATOM 1545 C C . ILE A 1 197 ? -2.981 -8.927 -12.970 1.00 91.25 197 ILE A C 1
ATOM 1547 O O . ILE A 1 197 ? -2.431 -8.624 -14.027 1.00 91.25 197 ILE A O 1
ATOM 1551 N N . GLY A 1 198 ? -3.608 -8.034 -12.199 1.00 92.00 198 GLY A N 1
ATOM 1552 C CA . GLY A 1 198 ? -3.610 -6.599 -12.487 1.00 92.00 198 GLY A CA 1
ATOM 1553 C C . GLY A 1 198 ? -2.196 -6.013 -12.503 1.00 92.00 198 GLY A C 1
ATOM 1554 O O . GLY A 1 198 ? -1.819 -5.339 -13.453 1.00 92.00 198 GLY A O 1
ATOM 1555 N N . PHE A 1 199 ? -1.364 -6.386 -11.533 1.00 93.56 199 PHE A N 1
ATOM 1556 C CA . PHE A 1 199 ? 0.032 -5.963 -11.464 1.00 93.56 199 PHE A CA 1
ATOM 1557 C C . PHE A 1 199 ? 0.856 -6.438 -12.672 1.00 93.56 199 PHE A C 1
ATOM 1559 O O . PHE A 1 199 ? 1.633 -5.678 -13.241 1.00 93.56 199 PHE A O 1
ATOM 1566 N N . GLY A 1 200 ? 0.644 -7.675 -13.134 1.00 92.56 200 GLY A N 1
ATOM 1567 C CA . GLY A 1 200 ? 1.253 -8.160 -14.375 1.00 92.56 200 GLY A CA 1
ATOM 1568 C C . GLY A 1 200 ? 0.829 -7.353 -15.609 1.00 92.56 200 GLY A C 1
ATOM 1569 O O . GLY A 1 200 ? 1.641 -7.142 -16.508 1.00 92.56 200 GLY A O 1
ATOM 1570 N N . ARG A 1 201 ? -0.420 -6.866 -15.647 1.00 94.31 201 ARG A N 1
ATOM 1571 C CA . ARG A 1 201 ? -0.895 -5.968 -16.713 1.00 94.31 201 ARG A CA 1
ATOM 1572 C C . ARG A 1 201 ? -0.221 -4.602 -16.639 1.00 94.31 201 ARG A C 1
ATOM 1574 O O . ARG A 1 201 ? 0.190 -4.124 -17.683 1.00 94.31 201 ARG A O 1
ATOM 1581 N N . GLU A 1 202 ? -0.042 -4.028 -15.449 1.00 94.19 202 GLU A N 1
ATOM 1582 C CA . GLU A 1 202 ? 0.693 -2.762 -15.260 1.00 94.19 202 GLU A CA 1
ATOM 1583 C C . GLU A 1 202 ? 2.121 -2.853 -15.810 1.00 94.19 202 GLU A C 1
ATOM 1585 O O . GLU A 1 202 ? 2.560 -1.993 -16.570 1.00 94.19 202 GLU A O 1
ATOM 1590 N N . ILE A 1 203 ? 2.822 -3.947 -15.499 1.00 93.62 203 ILE A N 1
ATOM 1591 C CA . ILE A 1 203 ? 4.163 -4.214 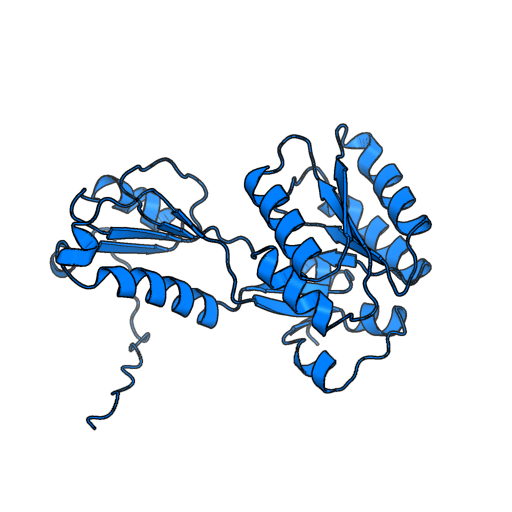-16.036 1.00 93.62 203 ILE A CA 1
ATOM 1592 C C . ILE A 1 203 ? 4.120 -4.344 -17.564 1.00 93.62 203 ILE A C 1
ATOM 1594 O O . ILE A 1 203 ? 4.968 -3.791 -18.261 1.00 93.62 203 ILE A O 1
ATOM 1598 N N . GLY A 1 204 ? 3.125 -5.062 -18.092 1.00 90.75 204 GLY A N 1
ATOM 1599 C CA . GLY A 1 204 ? 2.935 -5.228 -19.532 1.00 90.75 204 GLY A CA 1
ATOM 1600 C C . GLY A 1 204 ? 2.618 -3.919 -20.259 1.00 90.75 204 GLY A C 1
ATOM 1601 O O . GLY A 1 204 ? 3.080 -3.728 -21.379 1.00 90.75 204 GLY A O 1
ATOM 1602 N N . GLU A 1 205 ? 1.867 -3.008 -19.639 1.00 91.56 205 GLU A N 1
ATOM 1603 C CA . GLU A 1 205 ? 1.570 -1.679 -20.183 1.00 91.56 205 GLU A CA 1
ATOM 1604 C C . GLU A 1 205 ? 2.828 -0.814 -20.275 1.00 91.56 205 GLU A C 1
ATOM 1606 O O . GLU A 1 205 ? 3.039 -0.181 -21.310 1.00 91.56 205 GLU A O 1
ATOM 1611 N N . ILE A 1 206 ? 3.692 -0.851 -19.253 1.00 91.06 206 ILE A N 1
ATOM 1612 C CA . ILE A 1 206 ? 5.004 -0.198 -19.313 1.00 91.06 206 ILE A CA 1
ATOM 1613 C C . ILE A 1 206 ? 5.862 -0.837 -20.403 1.00 91.06 206 ILE A C 1
ATOM 1615 O O . ILE A 1 206 ? 6.302 -0.131 -21.298 1.00 91.06 206 ILE A O 1
ATOM 1619 N N . ALA A 1 207 ? 6.025 -2.163 -20.420 1.00 88.31 207 ALA A N 1
ATOM 1620 C CA . ALA A 1 207 ? 6.811 -2.839 -21.459 1.00 88.31 207 ALA A CA 1
ATOM 1621 C C . ALA A 1 207 ? 6.329 -2.488 -22.880 1.00 88.31 207 ALA A C 1
ATOM 1623 O O . ALA A 1 207 ? 7.133 -2.229 -23.776 1.00 88.31 207 ALA A O 1
ATOM 1624 N N . LYS A 1 208 ? 5.007 -2.408 -23.067 1.00 85.69 208 LYS A N 1
ATOM 1625 C CA . LYS A 1 208 ? 4.379 -2.040 -24.334 1.00 85.69 208 LYS A CA 1
ATOM 1626 C C . LYS A 1 208 ? 4.681 -0.607 -24.772 1.00 85.69 208 LYS A C 1
ATOM 1628 O O . LYS A 1 208 ? 4.799 -0.358 -25.969 1.00 85.69 208 LYS A O 1
ATOM 1633 N N . ALA A 1 209 ? 4.833 0.324 -23.832 1.00 87.06 209 ALA A N 1
ATOM 1634 C CA . ALA A 1 209 ? 5.209 1.707 -24.127 1.00 87.06 209 ALA A CA 1
ATOM 1635 C C . ALA A 1 209 ? 6.631 1.844 -24.717 1.00 87.06 209 ALA A C 1
ATOM 1637 O O . ALA A 1 209 ? 6.998 2.929 -25.166 1.00 87.06 209 ALA A O 1
ATOM 1638 N N . HIS A 1 210 ? 7.407 0.752 -24.741 1.00 84.38 210 HIS A N 1
ATOM 1639 C CA . HIS A 1 210 ? 8.752 0.670 -25.314 1.00 84.38 210 HIS A CA 1
ATOM 1640 C C . HIS A 1 210 ? 8.871 -0.393 -26.428 1.00 84.38 210 HIS A C 1
ATOM 1642 O O . HIS A 1 210 ? 9.971 -0.838 -26.775 1.00 84.38 210 HIS A O 1
ATOM 1648 N N . GLU A 1 211 ? 7.751 -0.815 -27.026 1.00 77.12 211 GLU A N 1
ATOM 1649 C CA . GLU A 1 211 ? 7.744 -1.816 -28.105 1.00 77.12 211 GLU A CA 1
ATOM 1650 C C . GLU A 1 211 ? 8.421 -1.307 -29.387 1.00 77.12 211 GLU A C 1
ATOM 1652 O O . GLU A 1 211 ? 8.999 -2.101 -30.141 1.00 77.12 211 GLU A O 1
ATOM 1657 N N . THR A 1 212 ? 8.407 0.005 -29.644 1.00 80.25 212 THR A N 1
ATOM 1658 C CA . THR A 1 212 ? 9.007 0.566 -30.862 1.00 80.25 212 THR A CA 1
ATOM 1659 C C . THR A 1 212 ? 10.484 0.939 -30.674 1.00 80.25 212 THR A C 1
ATOM 1661 O O . THR A 1 212 ? 10.880 1.398 -29.599 1.00 80.25 212 THR A O 1
ATOM 1664 N N . PRO A 1 213 ? 11.334 0.780 -31.710 1.00 78.00 213 PRO A N 1
ATOM 1665 C CA . PRO A 1 213 ? 12.718 1.255 -31.665 1.00 78.00 213 PRO A CA 1
ATOM 1666 C C . PRO A 1 213 ? 12.834 2.745 -31.316 1.00 78.00 213 PRO A C 1
ATOM 1668 O O . PRO A 1 213 ? 13.752 3.136 -30.599 1.00 78.00 213 PRO A O 1
ATOM 1671 N N . GLU A 1 214 ? 11.901 3.573 -31.790 1.00 81.38 214 GLU A N 1
ATOM 1672 C CA . GLU A 1 214 ? 11.865 5.009 -31.512 1.00 81.38 214 GLU A CA 1
ATOM 1673 C C . GLU A 1 214 ? 11.588 5.316 -30.037 1.00 81.38 214 GLU A C 1
ATOM 1675 O O . GLU A 1 214 ? 12.142 6.271 -29.499 1.00 81.38 214 GLU A O 1
ATOM 1680 N N . GLU A 1 215 ? 10.737 4.531 -29.373 1.00 79.94 215 GLU A N 1
ATOM 1681 C CA . GLU A 1 215 ? 10.467 4.676 -27.940 1.00 79.94 215 GLU A CA 1
ATOM 1682 C C . GLU A 1 215 ? 11.636 4.186 -27.089 1.00 79.94 215 GLU A C 1
ATOM 1684 O O . GLU A 1 215 ? 11.976 4.847 -26.110 1.00 79.94 215 GLU A O 1
ATOM 1689 N N . ARG A 1 216 ? 12.307 3.099 -27.486 1.00 77.81 216 ARG A N 1
ATOM 1690 C CA . ARG A 1 216 ? 13.524 2.624 -26.802 1.00 77.81 216 ARG A CA 1
ATOM 1691 C C . ARG A 1 216 ? 14.694 3.593 -26.921 1.00 77.81 216 ARG A C 1
ATOM 1693 O O . ARG A 1 216 ? 15.483 3.700 -25.998 1.00 77.81 216 ARG A O 1
ATOM 1700 N N . ALA A 1 217 ? 14.800 4.309 -28.039 1.00 75.50 217 ALA A N 1
ATOM 1701 C CA . ALA A 1 217 ? 15.895 5.245 -28.286 1.00 75.50 217 ALA A CA 1
ATOM 1702 C C . ALA A 1 217 ? 15.761 6.591 -27.547 1.00 75.50 217 ALA A C 1
ATOM 1704 O O . ALA A 1 217 ? 16.679 7.410 -27.614 1.00 75.50 217 ALA A O 1
ATOM 1705 N N . LYS A 1 218 ? 14.625 6.862 -26.890 1.00 79.56 218 LYS A N 1
ATOM 1706 C CA . LYS A 1 218 ? 14.470 8.059 -26.052 1.00 79.56 218 LYS A CA 1
ATOM 1707 C C . LYS A 1 218 ? 15.331 7.919 -24.797 1.00 79.56 218 LYS A C 1
ATOM 1709 O O . LYS A 1 218 ? 15.475 6.827 -24.266 1.00 79.56 218 LYS A O 1
ATOM 1714 N N . GLU A 1 219 ? 15.887 9.030 -24.323 1.00 73.50 219 GLU A N 1
ATOM 1715 C CA . GLU A 1 219 ? 16.484 9.060 -22.987 1.00 73.50 219 GLU A CA 1
ATOM 1716 C C . GLU A 1 219 ? 15.370 8.860 -21.955 1.00 73.50 219 GLU A C 1
ATOM 1718 O O . GLU A 1 219 ? 14.412 9.638 -21.922 1.00 73.50 219 GLU A O 1
ATOM 1723 N N . HIS A 1 220 ? 15.499 7.813 -21.142 1.00 71.44 220 HIS A N 1
ATOM 1724 C CA . HIS A 1 220 ? 14.596 7.524 -20.034 1.00 71.44 220 HIS A CA 1
ATOM 1725 C C . HIS A 1 220 ? 15.325 7.804 -18.726 1.00 71.44 220 HIS A C 1
ATOM 1727 O O . HIS A 1 220 ? 16.475 7.405 -18.536 1.00 71.44 220 HIS A O 1
ATOM 1733 N N . GLU A 1 221 ? 14.665 8.520 -17.822 1.00 82.62 221 GLU A N 1
ATOM 1734 C CA . GLU A 1 221 ? 15.101 8.555 -16.431 1.00 82.62 221 GLU A CA 1
ATOM 1735 C C . GLU A 1 221 ? 14.655 7.259 -15.753 1.00 82.62 221 GLU A C 1
ATOM 1737 O O . GLU A 1 221 ? 13.606 6.712 -16.081 1.00 82.62 221 GLU A O 1
ATOM 1742 N N . THR A 1 222 ? 15.437 6.766 -14.792 1.00 88.62 222 THR A N 1
ATOM 1743 C CA . THR A 1 222 ? 15.027 5.610 -13.994 1.00 88.62 222 THR A CA 1
ATOM 1744 C C . THR A 1 222 ? 13.749 5.931 -13.220 1.00 88.62 222 THR A C 1
ATOM 1746 O O . THR A 1 222 ? 13.728 6.830 -12.376 1.00 88.62 222 THR A O 1
ATOM 1749 N N . GLU A 1 223 ? 12.699 5.152 -13.455 1.00 91.31 223 GLU A N 1
ATOM 1750 C CA . GLU A 1 223 ? 11.403 5.322 -12.814 1.00 91.31 223 GLU A CA 1
ATOM 1751 C C . GLU A 1 223 ? 11.144 4.259 -11.745 1.00 91.31 223 GLU A C 1
ATOM 1753 O O . GLU A 1 223 ? 11.489 3.085 -11.892 1.00 91.31 223 GLU A O 1
ATOM 1758 N N . PHE A 1 224 ? 10.451 4.661 -10.680 1.00 91.12 224 PHE A N 1
ATOM 1759 C CA . PHE A 1 224 ? 10.029 3.772 -9.604 1.00 91.12 224 PHE A CA 1
ATOM 1760 C C . PHE A 1 224 ? 8.511 3.666 -9.570 1.00 91.12 224 PHE A C 1
ATOM 1762 O O . PHE A 1 224 ? 7.796 4.661 -9.464 1.00 91.12 224 PHE A O 1
ATOM 1769 N N . HIS A 1 225 ? 8.037 2.430 -9.603 1.00 93.06 225 HIS A N 1
ATOM 1770 C CA . HIS A 1 225 ? 6.635 2.068 -9.698 1.00 93.06 225 HIS A CA 1
ATOM 1771 C C . HIS A 1 225 ? 6.209 1.289 -8.453 1.00 93.06 225 HIS A C 1
ATOM 1773 O O . HIS A 1 225 ? 6.958 0.470 -7.915 1.00 93.06 225 HIS A O 1
ATOM 1779 N N . TYR A 1 226 ? 4.984 1.537 -8.000 1.00 92.94 226 TYR A N 1
ATOM 1780 C CA . TYR A 1 226 ? 4.328 0.809 -6.913 1.00 92.94 226 TYR A CA 1
ATOM 1781 C C . TYR A 1 226 ? 3.141 0.026 -7.473 1.00 92.94 226 TYR A C 1
ATOM 1783 O O . TYR A 1 226 ? 2.625 0.355 -8.535 1.00 92.94 226 TYR A O 1
ATOM 1791 N N . ILE A 1 227 ? 2.671 -0.987 -6.747 1.00 92.94 227 ILE A N 1
ATOM 1792 C CA . ILE A 1 227 ? 1.530 -1.800 -7.182 1.00 92.94 227 ILE A CA 1
ATOM 1793 C C . ILE A 1 227 ? 0.241 -0.978 -7.034 1.00 92.94 227 ILE A C 1
ATOM 1795 O O . ILE A 1 227 ? -0.204 -0.726 -5.907 1.00 92.94 227 ILE A O 1
ATOM 1799 N N . GLU A 1 228 ? -0.381 -0.584 -8.145 1.00 94.25 228 GLU A N 1
ATOM 1800 C CA . GLU A 1 228 ? -1.672 0.123 -8.141 1.00 94.25 228 GLU A CA 1
ATOM 1801 C C . GLU A 1 228 ? -2.849 -0.870 -8.083 1.00 94.25 228 GLU A C 1
ATOM 1803 O O . GLU A 1 228 ? -3.856 -0.635 -7.401 1.00 94.25 228 GLU A O 1
ATOM 1808 N N . SER A 1 229 ? -2.692 -2.028 -8.721 1.00 93.19 229 SER A N 1
ATOM 1809 C CA . SER A 1 229 ? -3.653 -3.127 -8.759 1.00 93.19 229 SER A CA 1
ATOM 1810 C C . SER A 1 229 ? -3.653 -3.888 -7.444 1.00 93.19 229 SER A C 1
ATOM 1812 O O . SER A 1 229 ? -2.864 -4.802 -7.199 1.00 93.19 229 SER A O 1
ATOM 1814 N N . ALA A 1 230 ? -4.579 -3.512 -6.572 1.00 91.38 230 ALA A N 1
ATOM 1815 C CA . ALA A 1 230 ? -4.722 -4.100 -5.255 1.00 91.38 230 ALA A CA 1
ATOM 1816 C C . ALA A 1 230 ? -6.189 -4.360 -4.927 1.00 91.38 230 ALA A C 1
ATOM 1818 O O . ALA A 1 230 ? -7.083 -3.686 -5.433 1.00 91.38 230 ALA A O 1
ATOM 1819 N N . SER A 1 231 ? -6.436 -5.317 -4.043 1.00 90.50 231 SER A N 1
ATOM 1820 C CA . SER A 1 231 ? -7.774 -5.655 -3.556 1.00 90.50 231 SER A CA 1
ATOM 1821 C C . SER A 1 231 ? -7.824 -5.644 -2.034 1.00 90.50 231 SER A C 1
ATOM 1823 O O . SER A 1 231 ? -6.810 -5.864 -1.367 1.00 90.50 231 SER A O 1
ATOM 1825 N N . PHE A 1 232 ? -9.014 -5.441 -1.463 1.00 93.38 232 PHE A N 1
ATOM 1826 C CA . PHE A 1 232 ? -9.186 -5.533 -0.017 1.00 93.38 232 PHE A CA 1
ATOM 1827 C C . PHE A 1 232 ? -9.196 -6.974 0.479 1.00 93.38 232 PHE A C 1
ATOM 1829 O O . PHE A 1 232 ? -9.956 -7.825 0.002 1.00 93.38 232 PHE A O 1
ATOM 1836 N N . ALA A 1 233 ? -8.414 -7.198 1.529 1.00 94.75 233 ALA A N 1
ATOM 1837 C CA . ALA A 1 233 ? -8.609 -8.284 2.465 1.00 94.75 233 ALA A CA 1
ATOM 1838 C C . ALA A 1 233 ? -9.177 -7.731 3.778 1.00 94.75 233 ALA A C 1
ATOM 1840 O O . ALA A 1 233 ? -8.723 -6.695 4.262 1.00 94.75 233 ALA A O 1
ATOM 1841 N N . ALA A 1 234 ? -10.141 -8.427 4.378 1.00 95.19 234 ALA A N 1
ATOM 1842 C CA . ALA A 1 234 ? -10.726 -8.023 5.655 1.00 95.19 234 ALA A CA 1
ATOM 1843 C C . ALA A 1 234 ? -10.894 -9.196 6.616 1.00 95.19 234 ALA A C 1
ATOM 1845 O O . ALA A 1 234 ? -11.158 -10.335 6.215 1.00 95.19 234 ALA A O 1
ATOM 1846 N N . ASN A 1 235 ? -10.793 -8.905 7.912 1.00 95.38 235 ASN A N 1
ATOM 1847 C CA . ASN A 1 235 ? -11.070 -9.884 8.949 1.00 95.38 235 ASN A CA 1
ATOM 1848 C C . ASN A 1 235 ? -12.573 -9.933 9.262 1.00 95.38 235 ASN A C 1
ATOM 1850 O O . ASN A 1 235 ? -13.149 -8.966 9.769 1.00 95.38 235 ASN A O 1
ATOM 1854 N N . ARG A 1 236 ? -13.211 -11.087 9.022 1.00 91.94 236 ARG A N 1
ATOM 1855 C CA . ARG A 1 236 ? -14.657 -11.287 9.242 1.00 91.94 236 ARG A CA 1
ATOM 1856 C C . ARG A 1 236 ? -15.068 -11.027 10.688 1.00 91.94 236 ARG A C 1
ATOM 1858 O O . ARG A 1 236 ? -16.148 -10.494 10.936 1.00 91.94 236 ARG A O 1
ATOM 1865 N N . LYS A 1 237 ? -14.242 -11.452 11.649 1.00 90.88 237 LYS A N 1
ATOM 1866 C CA . LYS A 1 237 ? -14.535 -11.291 13.077 1.00 90.88 237 LYS A CA 1
ATOM 1867 C C . LYS A 1 237 ? -14.419 -9.820 13.456 1.00 90.88 237 LYS A C 1
ATOM 1869 O O . LYS A 1 237 ? -15.341 -9.291 14.068 1.00 90.88 237 LYS A O 1
ATOM 1874 N N . THR A 1 238 ? -13.346 -9.153 13.036 1.00 92.88 238 THR A N 1
ATOM 1875 C CA . THR A 1 238 ? -13.134 -7.730 13.328 1.00 92.88 238 THR A CA 1
ATOM 1876 C C . THR A 1 238 ? -14.232 -6.858 12.732 1.00 92.88 238 THR A C 1
ATOM 1878 O O . THR A 1 238 ? -14.777 -6.030 13.453 1.00 92.88 238 THR A O 1
ATOM 1881 N N . LEU A 1 239 ? -14.639 -7.089 11.479 1.00 90.56 239 LEU A N 1
ATOM 1882 C CA . LEU A 1 239 ? -15.731 -6.333 10.853 1.00 90.56 239 LEU A CA 1
ATOM 1883 C C . LEU A 1 239 ? -17.032 -6.417 11.670 1.00 90.56 239 LEU A C 1
ATOM 1885 O O . LEU A 1 239 ? -17.669 -5.397 11.925 1.00 90.56 239 LEU A O 1
ATOM 1889 N N . ARG A 1 240 ? -17.385 -7.612 12.166 1.00 87.19 240 ARG A N 1
ATOM 1890 C CA . ARG A 1 240 ? -18.551 -7.798 13.051 1.00 87.19 240 ARG A CA 1
ATOM 1891 C C . ARG A 1 240 ? -18.409 -7.038 14.372 1.00 87.19 240 ARG A C 1
ATOM 1893 O O . ARG A 1 240 ? -19.381 -6.452 14.833 1.00 87.19 240 ARG A O 1
ATOM 1900 N N . PHE A 1 241 ? -17.218 -7.027 14.974 1.00 88.88 241 PHE A N 1
ATOM 1901 C CA . PHE A 1 241 ? -16.960 -6.304 16.227 1.00 88.88 241 PHE A CA 1
ATOM 1902 C C . PHE A 1 241 ? -17.020 -4.782 16.074 1.00 88.88 241 PHE A C 1
ATOM 1904 O O . PHE A 1 241 ? -17.507 -4.094 16.973 1.00 88.88 241 PHE A O 1
ATOM 1911 N N . LEU A 1 242 ? -16.553 -4.256 14.939 1.00 86.88 242 LEU A N 1
ATOM 1912 C CA . LEU A 1 242 ? -16.630 -2.826 14.650 1.00 86.88 242 LEU A CA 1
ATOM 1913 C C . LEU A 1 242 ? -18.073 -2.343 14.444 1.00 86.88 242 LEU A C 1
ATOM 1915 O O . LEU A 1 242 ? -18.304 -1.142 14.483 1.00 86.88 242 LEU A O 1
ATOM 1919 N N . ASN A 1 243 ? -19.040 -3.254 14.260 1.00 83.06 243 ASN A N 1
ATOM 1920 C CA . ASN A 1 243 ? -20.457 -2.938 14.048 1.00 83.06 243 ASN A CA 1
ATOM 1921 C C . ASN A 1 243 ? -20.682 -1.918 12.911 1.00 83.06 243 ASN A C 1
ATOM 1923 O O . ASN A 1 243 ? -21.605 -1.101 12.943 1.00 83.06 243 ASN A O 1
ATOM 1927 N N . LYS A 1 244 ? -19.802 -1.961 11.906 1.00 81.12 244 LYS A N 1
ATOM 1928 C CA . LYS A 1 244 ? -19.857 -1.116 10.717 1.00 81.12 244 LYS A CA 1
ATOM 1929 C C . LYS A 1 244 ? -20.978 -1.607 9.802 1.00 81.12 244 LYS A C 1
ATOM 1931 O O . LYS A 1 244 ? -21.158 -2.810 9.621 1.00 81.12 244 LYS A O 1
ATOM 1936 N N . LYS A 1 245 ? -21.738 -0.668 9.236 1.00 84.69 245 LYS A N 1
ATOM 1937 C CA . LYS A 1 245 ? -22.743 -0.960 8.211 1.00 84.69 245 LYS A CA 1
ATOM 1938 C C . LYS A 1 245 ? -22.122 -0.707 6.845 1.00 84.69 245 LYS A C 1
ATOM 1940 O O . LYS A 1 245 ? -21.883 0.448 6.504 1.00 84.69 245 LYS A O 1
ATOM 1945 N N . HIS A 1 246 ? -21.893 -1.776 6.096 1.00 90.56 246 HIS A N 1
ATOM 1946 C CA . HIS A 1 246 ? -21.455 -1.717 4.705 1.00 90.56 246 HIS A CA 1
ATOM 1947 C C . HIS A 1 246 ? -22.616 -2.065 3.779 1.00 90.56 246 HIS A C 1
ATOM 1949 O O . HIS A 1 246 ? -23.463 -2.888 4.134 1.00 90.56 246 HIS A O 1
ATOM 1955 N N . THR A 1 247 ? -22.662 -1.433 2.610 1.00 93.31 247 THR A N 1
ATOM 1956 C CA . THR A 1 247 ? -23.545 -1.852 1.514 1.00 93.31 247 THR A CA 1
ATOM 1957 C C . THR A 1 247 ? -23.026 -3.140 0.872 1.00 93.31 247 THR A C 1
ATOM 1959 O O . THR A 1 247 ? -21.860 -3.501 1.045 1.00 93.31 247 THR A O 1
ATOM 1962 N N . ASP A 1 248 ? -23.866 -3.824 0.094 1.00 92.81 248 ASP A N 1
ATOM 1963 C CA . ASP A 1 248 ? -23.435 -5.011 -0.654 1.00 92.81 248 ASP A CA 1
ATOM 1964 C C . ASP A 1 248 ? -22.286 -4.671 -1.621 1.00 92.81 248 ASP A C 1
ATOM 1966 O O . ASP A 1 248 ? -21.276 -5.369 -1.642 1.00 92.81 248 ASP A O 1
ATOM 1970 N N . GLU A 1 249 ? -22.368 -3.527 -2.310 1.00 92.19 249 GLU A N 1
ATOM 1971 C CA . GLU A 1 249 ? -21.306 -3.011 -3.191 1.00 92.19 249 GLU A CA 1
ATOM 1972 C C . GLU A 1 249 ? -19.969 -2.830 -2.452 1.00 92.19 249 GLU A C 1
ATOM 1974 O O . GLU A 1 249 ? -18.910 -3.199 -2.958 1.00 92.19 249 GLU A O 1
ATOM 1979 N N . GLN A 1 250 ? -20.001 -2.307 -1.222 1.00 93.31 250 GLN A N 1
ATOM 1980 C CA . GLN A 1 250 ? -18.807 -2.156 -0.386 1.00 93.31 250 GLN A CA 1
ATOM 1981 C C . GLN A 1 250 ? -18.228 -3.514 0.029 1.00 93.31 250 GLN A C 1
ATOM 1983 O O . GLN A 1 250 ? -17.012 -3.704 0.025 1.00 93.31 250 GLN A O 1
ATOM 1988 N N . LEU A 1 251 ? -19.082 -4.484 0.358 1.00 92.00 251 LEU A N 1
ATOM 1989 C CA . LEU A 1 251 ? -18.644 -5.836 0.704 1.00 92.00 251 LEU A CA 1
ATOM 1990 C C . LEU A 1 251 ? -18.052 -6.580 -0.503 1.00 92.00 251 LEU A C 1
ATOM 1992 O O . LEU A 1 251 ? -17.122 -7.369 -0.324 1.00 92.00 251 LEU A O 1
ATOM 1996 N N . GLU A 1 252 ? -18.522 -6.306 -1.721 1.00 92.88 252 GLU A N 1
ATOM 1997 C CA . GLU A 1 252 ? -17.976 -6.867 -2.966 1.00 92.88 252 GLU A CA 1
ATOM 1998 C C . GLU A 1 252 ? -16.560 -6.369 -3.297 1.00 92.88 252 GLU A C 1
ATOM 2000 O O . GLU A 1 252 ? -15.818 -7.047 -4.023 1.00 92.88 252 GLU A O 1
ATOM 2005 N N . MET A 1 253 ? -16.148 -5.223 -2.744 1.00 91.50 253 MET A N 1
ATOM 2006 C CA . MET A 1 253 ? -14.765 -4.740 -2.835 1.00 91.50 253 MET A CA 1
ATOM 2007 C C . MET A 1 253 ? -13.789 -5.633 -2.052 1.00 91.50 253 MET A C 1
ATOM 2009 O O . MET A 1 253 ? -12.600 -5.687 -2.374 1.00 91.50 253 MET A O 1
ATOM 2013 N N . ILE A 1 254 ? -14.274 -6.359 -1.038 1.00 93.81 254 ILE A N 1
ATOM 2014 C CA . ILE A 1 254 ? -13.468 -7.264 -0.216 1.00 93.81 254 ILE A CA 1
ATOM 2015 C C . ILE A 1 254 ? -13.351 -8.613 -0.929 1.00 93.81 254 ILE A C 1
ATOM 2017 O O . ILE A 1 254 ? -14.224 -9.480 -0.840 1.00 93.81 254 ILE A O 1
ATOM 2021 N N . LYS A 1 255 ? -12.232 -8.808 -1.632 1.00 93.88 255 LYS A N 1
ATOM 2022 C CA . LYS A 1 255 ? -11.954 -10.031 -2.404 1.00 93.88 255 LYS A CA 1
ATOM 2023 C C . LYS A 1 255 ? -11.429 -11.178 -1.554 1.00 93.88 255 LYS A C 1
ATOM 2025 O O . LYS A 1 255 ? -11.553 -12.336 -1.947 1.00 93.88 255 LYS A O 1
ATOM 2030 N N . LEU A 1 256 ? -10.866 -10.877 -0.385 1.00 94.38 256 LEU A N 1
ATOM 2031 C CA . LEU A 1 256 ? -10.359 -11.893 0.525 1.00 94.38 256 LEU A CA 1
ATOM 2032 C C . LEU A 1 256 ? -10.900 -11.693 1.937 1.00 94.38 256 LEU A C 1
ATOM 2034 O O . LEU A 1 256 ? -10.722 -10.657 2.570 1.00 94.38 256 LEU A O 1
ATOM 2038 N N . TRP A 1 257 ? -11.507 -12.743 2.468 1.00 94.75 257 TRP A N 1
ATOM 2039 C CA . TRP A 1 257 ? -11.985 -12.761 3.838 1.00 94.75 257 TRP A CA 1
ATOM 2040 C C . TRP A 1 257 ? -11.110 -13.662 4.695 1.00 94.75 257 TRP A C 1
ATOM 2042 O O . TRP A 1 257 ? -10.872 -14.815 4.334 1.00 94.75 257 TRP A O 1
ATOM 2052 N N . LEU A 1 258 ? -10.673 -13.138 5.839 1.00 94.50 258 LEU A N 1
ATOM 2053 C CA . LEU A 1 258 ? -9.805 -13.836 6.779 1.00 94.50 258 LEU A CA 1
ATOM 2054 C C . LEU A 1 258 ? -10.433 -13.953 8.187 1.00 94.50 258 LEU A C 1
ATOM 2056 O O . LEU A 1 258 ? -11.267 -13.120 8.561 1.00 94.50 258 LEU A O 1
ATOM 2060 N N . PRO A 1 259 ? -10.056 -14.974 8.980 1.00 90.94 259 PRO A N 1
ATOM 2061 C CA . PRO A 1 259 ? -9.302 -16.153 8.546 1.00 90.94 259 PRO A CA 1
ATOM 2062 C C . PRO A 1 259 ? -10.068 -16.969 7.498 1.00 90.94 259 PRO A C 1
ATOM 2064 O O . PRO A 1 259 ? -11.294 -16.858 7.401 1.00 90.94 259 PRO A O 1
ATOM 2067 N N . LYS A 1 260 ? -9.345 -17.744 6.678 1.00 83.06 260 LYS A N 1
ATOM 2068 C CA . LYS A 1 260 ? -9.985 -18.687 5.748 1.00 83.06 260 LYS A CA 1
ATOM 2069 C C . LYS A 1 260 ? -10.720 -19.749 6.577 1.00 83.06 260 LYS A C 1
ATOM 2071 O O . LYS A 1 260 ? -10.173 -20.219 7.573 1.00 83.06 260 LYS A O 1
ATOM 2076 N N . ASN A 1 261 ? -11.966 -20.046 6.203 1.00 64.56 261 ASN A N 1
ATOM 2077 C CA . ASN A 1 261 ? -12.754 -21.114 6.827 1.00 64.56 261 ASN A CA 1
ATOM 2078 C C . ASN A 1 261 ? -12.164 -22.489 6.513 1.00 64.56 261 ASN A C 1
ATOM 2080 O O . ASN A 1 261 ? -11.616 -22.634 5.396 1.00 64.56 261 ASN A O 1
#

Foldseek 3Di:
DDDPPPPPPPPVDDDDDLDDDPVNPPLAEDEQEAAPSCVSCLVVADQLYAYEYACHPDPPRQSHQEYEHAAAQLLLVLVLCCVLQVLAAEEEEEAEPPADVVSVVSNCVNNVVSNHHYHYDYDDDLVCVLVVLLVDLVPDDLRHYEYEYECRRHPPCVVVNLVVNQVSCLVRLHAYEYADVVSQQVHHFKYKYAPVVQQVVVVVVVSVCRNDSVSSPDDGDRYYHYRSHIAMEGEPVSVVSSVDDGDPVSVVSHPHYHDDD

Mean predicted aligned error: 7.66 Å